Protein AF-B3QSE5-F1 (afdb_monomer)

Organism: Chloroherpeton thalassium (strain ATCC 35110 / GB-78) (NCBI:txid517418)

Foldseek 3Di:
DWEWFWEQQAPFTKIWIDDDPPIQIDTDPDNVCLLVCVVVRSVVSCVVVVHDLLRHQEYEYAQDDGDPVRNVSRLVVRLVSCVVSVHFYHYDHQQNLQQQLCVVVDPFQKEWEWYDDDDQKTWTWIFGQDPDDDDLDRDGPTDIDMDGPVVVLVVVCVVPPPTAYEYEYAPCCVNCVVPDDDSRYHYYHSPVRHRVSCVSVVVVCVVVVVGDDSVPRHGDDPDDDDDDDDPDDPPD

Secondary structure (DSSP, 8-state):
--EEEEE-SSSSPEEEEESSSSPEEEE-S-STTHHHHHHHHHHHHHHHTT--GGG-SEEEEEEESS-HHHHHHHHHHHHHHHHHHT--EEEEEHHHHHHHHHTTT---SEEEEEEEEETTEEEEEEEE-----SSS------EEEEEEHHHHHHHHHHHSTT--EEEEETTTHHHHTT----SSEEEEE-TT-SGGGGHHHHHHHHHTT--B-TTT-----SS----PPPSS-S--

pLDDT: mean 88.22, std 13.04, range [37.16, 98.81]

InterPro domains:
  IPR000905 Gcp-like domain [PF00814] (32-127)
  IPR000905 Gcp-like domain [PTHR11735] (2-123)
  IPR022496 tRNA threonylcarbamoyl adenosine modification protein TsaB [TIGR03725] (3-223)
  IPR043129 ATPase, nucleotide binding domain [SSF53067] (1-102)

Sequence (236 aa):
MKILAIECTAAPLSIAVKNHEPVSLRFSSEWRKTAEQILPLISETLNDAGVLAADLDAVALSAGPGSFTALRIGMSCVKGLCFGLNVPLIMIPTLQAIAEAALSKTQAPIILPVVHSKADEFYSAVAVRTEWETSANSEFSLQNDYGILDELMQSVAQKESSAEIAIVGRNLSRFTENMQPSEQFSFLEADFFNAAALLPIAERLFHAKAFAPINDAVPLYLKEFEAKVSKKTPFV

Structure (mmCIF, N/CA/C/O backbone):
data_AF-B3QSE5-F1
#
_entry.id   AF-B3QSE5-F1
#
loop_
_atom_site.group_PDB
_atom_site.id
_atom_site.type_symbol
_atom_site.label_atom_id
_atom_site.label_alt_id
_atom_site.label_comp_id
_atom_site.label_asym_id
_atom_site.label_entity_id
_atom_site.label_seq_id
_atom_site.pdbx_PDB_ins_code
_atom_site.Cartn_x
_atom_site.Cartn_y
_atom_site.Cartn_z
_atom_site.occupancy
_atom_site.B_iso_or_equiv
_atom_site.auth_seq_id
_atom_site.auth_comp_id
_atom_site.auth_asym_id
_atom_site.auth_atom_id
_atom_site.pdbx_PDB_model_num
ATOM 1 N N . MET A 1 1 ? -2.022 -5.335 -19.202 1.00 92.06 1 MET A N 1
ATOM 2 C CA . MET A 1 1 ? -1.353 -4.199 -18.550 1.00 92.06 1 MET A CA 1
ATOM 3 C C . MET A 1 1 ? -0.413 -4.755 -17.500 1.00 92.06 1 MET A C 1
ATOM 5 O O . MET A 1 1 ? -0.843 -5.614 -16.735 1.00 92.06 1 MET A O 1
ATOM 9 N N . LYS A 1 2 ? 0.844 -4.320 -17.514 1.00 98.06 2 LYS A N 1
ATOM 10 C CA . LYS A 1 2 ? 1.935 -4.789 -16.667 1.00 98.06 2 LYS A CA 1
ATOM 11 C C . LYS A 1 2 ? 2.229 -3.747 -15.585 1.00 98.06 2 LYS A C 1
ATOM 13 O O . LYS A 1 2 ? 2.822 -2.715 -15.883 1.00 98.06 2 LYS A O 1
ATOM 18 N N . ILE A 1 3 ? 1.799 -3.987 -14.346 1.00 98.56 3 ILE A N 1
ATOM 19 C CA . ILE A 1 3 ? 1.996 -3.046 -13.225 1.00 98.56 3 ILE A CA 1
ATOM 20 C C . ILE A 1 3 ? 2.886 -3.686 -12.166 1.00 98.56 3 ILE A C 1
ATOM 22 O O . ILE A 1 3 ? 2.587 -4.779 -11.686 1.00 98.56 3 ILE A O 1
ATOM 26 N N . LEU A 1 4 ? 3.938 -2.970 -11.768 1.00 98.81 4 LEU A N 1
ATOM 27 C CA . LEU A 1 4 ? 4.737 -3.263 -10.579 1.00 98.81 4 LEU A CA 1
ATOM 28 C C . LEU A 1 4 ? 4.168 -2.477 -9.394 1.00 98.81 4 LEU A C 1
ATOM 30 O O . LEU A 1 4 ? 4.129 -1.255 -9.451 1.00 98.81 4 LEU A O 1
ATOM 34 N N . ALA A 1 5 ? 3.767 -3.139 -8.316 1.00 98.75 5 ALA A N 1
ATOM 35 C CA . ALA A 1 5 ? 3.296 -2.508 -7.088 1.00 98.75 5 ALA A CA 1
ATOM 36 C C . ALA A 1 5 ? 4.257 -2.770 -5.923 1.00 98.75 5 ALA A C 1
ATOM 38 O O . ALA A 1 5 ? 4.780 -3.875 -5.770 1.00 98.75 5 ALA A O 1
ATOM 39 N N . ILE A 1 6 ? 4.477 -1.752 -5.090 1.00 98.50 6 ILE A N 1
ATOM 40 C CA . ILE A 1 6 ? 5.402 -1.793 -3.953 1.00 98.50 6 ILE A CA 1
ATOM 41 C C . ILE A 1 6 ? 4.688 -1.320 -2.690 1.00 98.50 6 ILE A C 1
ATOM 43 O O . ILE A 1 6 ? 4.227 -0.181 -2.617 1.00 98.50 6 ILE A O 1
ATOM 47 N N . GLU A 1 7 ? 4.665 -2.172 -1.666 1.00 96.81 7 GLU A N 1
ATOM 48 C CA . GLU A 1 7 ? 4.196 -1.817 -0.328 1.00 96.81 7 GLU A CA 1
ATOM 49 C C . GLU A 1 7 ? 5.381 -1.886 0.646 1.00 96.81 7 GLU A C 1
ATOM 51 O O . GLU A 1 7 ? 5.868 -2.968 0.976 1.00 96.81 7 GLU A O 1
ATOM 56 N N . CYS A 1 8 ? 5.848 -0.723 1.103 1.00 94.12 8 CYS A N 1
ATOM 57 C CA . CYS A 1 8 ? 6.962 -0.575 2.039 1.00 94.12 8 CYS A CA 1
ATOM 58 C C . CYS A 1 8 ? 6.620 0.259 3.290 1.00 94.12 8 CYS A C 1
ATOM 60 O O . CYS A 1 8 ? 7.522 0.704 4.000 1.00 94.12 8 CYS A O 1
ATOM 62 N N . THR A 1 9 ? 5.342 0.534 3.558 1.00 92.19 9 THR A N 1
ATOM 63 C CA . THR A 1 9 ? 4.898 1.385 4.678 1.00 92.19 9 THR A CA 1
ATOM 64 C C . THR A 1 9 ? 5.025 0.698 6.029 1.00 92.19 9 THR A C 1
ATOM 66 O O . THR A 1 9 ? 5.207 1.372 7.040 1.00 92.19 9 THR A O 1
ATOM 69 N N . ALA A 1 10 ? 5.012 -0.629 6.065 1.00 87.56 10 ALA A N 1
ATOM 70 C CA . ALA A 1 10 ? 5.365 -1.409 7.242 1.00 87.56 10 ALA A CA 1
ATOM 71 C C . ALA A 1 10 ? 6.042 -2.722 6.830 1.00 87.56 10 ALA A C 1
ATOM 73 O O . ALA A 1 10 ? 6.114 -3.059 5.652 1.00 87.56 10 ALA A O 1
ATOM 74 N N . ALA A 1 11 ? 6.585 -3.434 7.814 1.00 85.81 11 ALA A N 1
ATOM 75 C CA . ALA A 1 11 ? 7.135 -4.762 7.598 1.00 85.81 11 ALA A CA 1
ATOM 76 C C . ALA A 1 11 ? 6.021 -5.814 7.450 1.00 85.81 11 ALA A C 1
ATOM 78 O O . ALA A 1 11 ? 5.007 -5.693 8.144 1.00 85.81 11 ALA A O 1
ATOM 79 N N . PRO A 1 12 ? 6.252 -6.875 6.657 1.00 91.00 12 PRO A N 1
ATOM 80 C CA . PRO A 1 12 ? 7.358 -7.030 5.700 1.00 91.00 12 PRO A CA 1
ATOM 81 C C . PRO A 1 12 ? 7.192 -6.126 4.462 1.00 91.00 12 PRO A C 1
ATOM 83 O O . PRO A 1 12 ? 6.073 -5.792 4.080 1.00 91.00 12 PRO A O 1
ATOM 86 N N . LEU A 1 13 ? 8.305 -5.765 3.803 1.00 94.38 13 LEU A N 1
ATOM 87 C CA . LEU A 1 13 ? 8.244 -5.172 2.459 1.00 94.38 13 LEU A CA 1
ATOM 88 C C . LEU A 1 13 ? 7.614 -6.207 1.522 1.00 94.38 13 LEU A C 1
ATOM 90 O O . LEU A 1 13 ? 7.964 -7.384 1.590 1.00 94.38 13 LEU A O 1
ATOM 94 N N . SER A 1 14 ? 6.731 -5.780 0.627 1.00 97.25 14 SER A N 1
ATOM 95 C CA . SER A 1 14 ? 6.189 -6.659 -0.410 1.00 97.25 14 SER A CA 1
ATOM 96 C C . SER A 1 14 ? 6.214 -6.006 -1.782 1.00 97.25 14 SER A C 1
ATOM 98 O O . SER A 1 14 ? 6.114 -4.783 -1.902 1.00 97.25 14 SER A O 1
ATOM 100 N N . ILE A 1 15 ? 6.368 -6.844 -2.805 1.00 98.38 15 ILE A N 1
ATOM 101 C CA . ILE A 1 15 ? 6.385 -6.469 -4.217 1.00 98.38 15 ILE A CA 1
ATOM 102 C C . ILE A 1 15 ? 5.402 -7.364 -4.959 1.00 98.38 15 ILE A C 1
ATOM 104 O O . ILE A 1 15 ? 5.443 -8.582 -4.793 1.00 98.38 15 ILE A O 1
ATOM 108 N N . ALA A 1 16 ? 4.546 -6.768 -5.783 1.00 98.56 16 ALA A N 1
ATOM 109 C CA . ALA A 1 16 ? 3.631 -7.493 -6.649 1.00 98.56 16 ALA A CA 1
ATOM 110 C C . ALA A 1 16 ? 3.823 -7.074 -8.105 1.00 98.56 16 ALA A C 1
ATOM 112 O O . ALA A 1 16 ? 4.041 -5.899 -8.388 1.00 98.56 16 ALA A O 1
ATOM 113 N N . VAL A 1 17 ? 3.715 -8.018 -9.035 1.00 98.75 17 VAL A N 1
ATOM 114 C CA . VAL A 1 17 ? 3.699 -7.741 -10.473 1.00 98.75 17 VAL A CA 1
ATOM 115 C C . VAL A 1 17 ? 2.441 -8.352 -11.067 1.00 98.75 17 VAL A C 1
ATOM 117 O O . VAL A 1 17 ? 2.249 -9.568 -11.032 1.00 98.75 17 VAL A O 1
ATOM 120 N N . LYS A 1 18 ? 1.586 -7.501 -11.637 1.00 97.75 18 LYS A N 1
ATOM 121 C CA . LYS A 1 18 ? 0.468 -7.936 -12.473 1.00 97.75 18 LYS A CA 1
ATOM 122 C C . LYS A 1 18 ? 0.922 -7.986 -13.920 1.00 97.75 18 LYS A C 1
ATOM 124 O O . LYS A 1 18 ? 1.454 -7.004 -14.419 1.00 97.75 18 LYS A O 1
ATOM 129 N N . ASN A 1 19 ? 0.657 -9.094 -14.597 1.00 94.06 19 ASN A N 1
ATOM 130 C CA . ASN A 1 19 ? 0.814 -9.255 -16.046 1.00 94.06 19 ASN A CA 1
ATOM 131 C C . ASN A 1 19 ? -0.388 -10.039 -16.589 1.00 94.06 19 ASN A C 1
ATOM 133 O O . ASN A 1 19 ? -1.115 -9.578 -17.467 1.00 94.06 19 ASN A O 1
ATOM 137 N N . HIS A 1 20 ? -0.625 -11.187 -15.959 1.00 87.25 20 HIS A N 1
ATOM 138 C CA . HIS A 1 20 ? -1.780 -12.068 -16.068 1.00 87.25 20 HIS A CA 1
ATOM 139 C C . HIS A 1 20 ? -2.157 -12.541 -14.654 1.00 87.25 20 HIS A C 1
ATOM 141 O O . HIS A 1 20 ? -1.419 -12.278 -13.705 1.00 87.25 20 HIS A O 1
ATOM 147 N N . GLU A 1 21 ? -3.299 -13.208 -14.510 1.00 88.19 21 GLU A N 1
ATOM 148 C CA . GLU A 1 21 ? -3.601 -13.942 -13.280 1.00 88.19 21 GLU A CA 1
ATOM 149 C C . GLU A 1 21 ? -2.902 -15.313 -13.311 1.00 88.19 21 GLU A C 1
ATOM 151 O O . GLU A 1 21 ? -2.907 -15.959 -14.365 1.00 88.19 21 GLU A O 1
ATOM 156 N N . PRO A 1 22 ? -2.335 -15.792 -12.190 1.00 92.38 22 PRO A N 1
ATOM 157 C CA . PRO A 1 22 ? -2.263 -15.124 -10.888 1.00 92.38 22 PRO A CA 1
ATOM 158 C C . PRO A 1 22 ? -1.170 -14.042 -10.824 1.00 92.38 22 PRO A C 1
ATOM 160 O O . PRO A 1 22 ? -0.137 -14.141 -11.482 1.00 92.38 22 PRO A O 1
ATOM 163 N N . VAL A 1 23 ? -1.371 -13.038 -9.967 1.00 97.12 23 VAL A N 1
ATOM 164 C CA . VAL A 1 23 ? -0.350 -12.030 -9.624 1.00 97.12 23 VAL A CA 1
ATOM 165 C C . VAL A 1 23 ? 0.878 -12.679 -8.970 1.00 97.12 23 VAL A C 1
ATOM 167 O O . VAL A 1 23 ? 0.750 -13.438 -8.007 1.00 97.12 23 VAL A O 1
ATOM 170 N N . SER A 1 24 ? 2.081 -12.316 -9.425 1.00 98.19 24 SER A N 1
ATOM 171 C CA . SER A 1 24 ? 3.333 -12.671 -8.744 1.00 98.19 24 SER A CA 1
ATOM 172 C C . SER A 1 24 ? 3.541 -11.752 -7.544 1.00 98.19 24 SER A C 1
ATOM 174 O O . SER A 1 24 ? 3.550 -10.534 -7.702 1.00 98.19 24 SER A O 1
ATOM 176 N N . LEU A 1 25 ? 3.715 -12.318 -6.349 1.00 98.12 25 LEU A N 1
ATOM 177 C CA . LEU A 1 25 ? 3.848 -11.582 -5.090 1.00 98.12 25 LEU A CA 1
ATOM 178 C C . LEU A 1 25 ? 5.019 -12.143 -4.281 1.00 98.12 25 LEU A C 1
ATOM 180 O O . LEU A 1 25 ? 5.081 -13.346 -4.030 1.00 98.12 25 LEU A O 1
ATOM 184 N N . ARG A 1 26 ? 5.916 -11.266 -3.825 1.00 97.25 26 ARG A N 1
ATOM 185 C CA . ARG A 1 26 ? 7.011 -11.614 -2.912 1.00 97.25 26 ARG A CA 1
ATOM 186 C C . ARG A 1 26 ? 7.025 -10.722 -1.685 1.00 97.25 26 ARG A C 1
ATOM 188 O O . ARG A 1 26 ? 6.628 -9.558 -1.731 1.00 97.25 26 ARG A O 1
ATOM 195 N N . PHE A 1 27 ? 7.545 -11.285 -0.601 1.00 96.06 27 PHE A N 1
ATOM 196 C CA . PHE A 1 27 ? 7.751 -10.613 0.675 1.00 96.06 27 PHE A CA 1
ATOM 197 C C . PHE A 1 27 ? 9.226 -10.624 1.040 1.00 96.06 27 PHE A C 1
ATOM 199 O O . PHE A 1 27 ? 9.961 -11.554 0.705 1.00 96.06 27 PHE A O 1
ATOM 206 N N . SER A 1 28 ? 9.658 -9.591 1.749 1.00 92.44 28 SER A N 1
ATOM 207 C CA . SER A 1 28 ? 11.014 -9.517 2.259 1.00 92.44 28 SER A CA 1
ATOM 208 C C . SER A 1 28 ? 11.170 -10.445 3.456 1.00 92.44 28 SER A C 1
ATOM 210 O O . SER A 1 28 ? 10.274 -10.571 4.291 1.00 92.44 28 SER A O 1
ATOM 212 N N . SER A 1 29 ? 12.324 -11.101 3.547 1.00 79.38 29 SER A N 1
ATOM 213 C CA . SER A 1 29 ? 12.648 -11.969 4.681 1.00 79.38 29 SER A CA 1
ATOM 214 C C . SER A 1 29 ? 13.004 -11.177 5.941 1.00 79.38 29 SER A C 1
ATOM 216 O O . SER A 1 29 ? 12.891 -11.700 7.047 1.00 79.38 29 SER A O 1
ATOM 218 N N . GLU A 1 30 ? 13.430 -9.916 5.797 1.00 74.88 30 GLU A N 1
ATOM 219 C CA . GLU A 1 30 ? 13.892 -9.086 6.906 1.00 74.88 30 GLU A CA 1
ATOM 220 C C . GLU A 1 30 ? 13.361 -7.649 6.816 1.00 74.88 30 GLU A C 1
ATOM 222 O O . GLU A 1 30 ? 13.369 -7.003 5.771 1.00 74.88 30 GLU A O 1
ATOM 227 N N . TRP A 1 31 ? 12.945 -7.100 7.956 1.00 65.81 31 TRP A N 1
ATOM 228 C CA . TRP A 1 31 ? 12.467 -5.716 8.060 1.00 65.81 31 TRP A CA 1
ATOM 229 C C . TRP A 1 31 ? 13.599 -4.680 7.971 1.00 65.81 31 TRP A C 1
ATOM 231 O O . TRP A 1 31 ? 13.442 -3.636 7.345 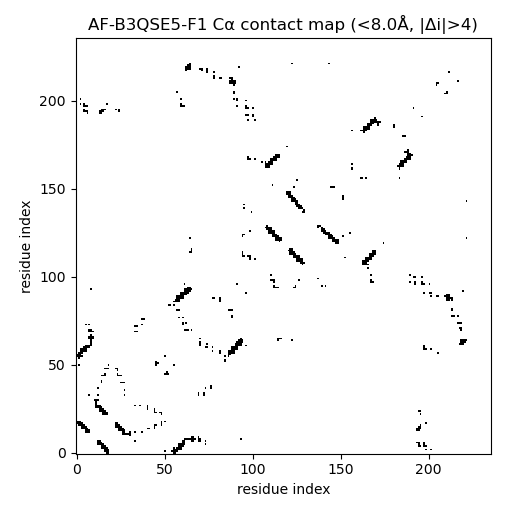1.00 65.81 31 TRP A O 1
ATOM 241 N N . ARG A 1 32 ? 14.758 -4.952 8.593 1.00 67.62 32 ARG A N 1
ATOM 242 C CA . ARG A 1 32 ? 15.841 -3.958 8.770 1.00 67.62 32 ARG A CA 1
ATOM 243 C C . ARG A 1 32 ? 16.647 -3.676 7.500 1.00 67.62 32 ARG A C 1
ATOM 245 O O . ARG A 1 32 ? 17.516 -2.812 7.524 1.00 67.62 32 ARG A O 1
ATOM 252 N N . LYS A 1 33 ? 16.358 -4.386 6.410 1.00 80.38 33 LYS A N 1
ATOM 253 C CA . LYS A 1 33 ? 17.144 -4.380 5.174 1.00 80.38 33 LYS A CA 1
ATOM 254 C C . LYS A 1 33 ? 16.345 -3.915 3.959 1.00 80.38 33 LYS A C 1
ATOM 256 O O . LYS A 1 33 ? 16.696 -4.260 2.840 1.00 80.38 33 LYS A O 1
ATOM 261 N N . THR A 1 34 ? 15.295 -3.103 4.137 1.00 82.56 34 THR A N 1
ATOM 262 C CA . THR A 1 34 ? 14.472 -2.600 3.015 1.00 82.56 34 THR A CA 1
ATOM 263 C C . THR A 1 34 ? 15.320 -2.023 1.874 1.00 82.56 34 THR A C 1
ATOM 265 O O . THR A 1 34 ? 15.066 -2.345 0.719 1.00 82.56 34 THR A O 1
ATOM 268 N N . ALA A 1 35 ? 16.349 -1.223 2.181 1.00 88.44 35 ALA A N 1
ATOM 269 C CA . ALA A 1 35 ? 17.249 -0.649 1.173 1.00 88.44 35 ALA A CA 1
ATOM 270 C C . ALA A 1 35 ? 18.036 -1.709 0.386 1.00 88.44 35 ALA A C 1
ATOM 272 O O . ALA A 1 35 ? 18.199 -1.574 -0.822 1.00 88.44 35 ALA A O 1
ATOM 273 N N . GLU A 1 36 ? 18.496 -2.762 1.058 1.00 89.88 36 GLU A N 1
ATOM 274 C CA . GLU A 1 36 ? 19.264 -3.850 0.442 1.00 89.88 36 GLU A CA 1
ATOM 275 C C . GLU A 1 36 ? 18.358 -4.813 -0.336 1.00 89.88 36 GLU A C 1
ATOM 277 O O . GLU A 1 36 ? 18.784 -5.397 -1.325 1.00 89.88 36 GLU A O 1
ATOM 282 N N . GLN A 1 37 ? 17.106 -4.979 0.102 1.00 92.00 37 GLN A N 1
ATOM 283 C CA . GLN A 1 37 ? 16.195 -6.005 -0.406 1.00 92.00 37 GLN A CA 1
ATOM 284 C C . GLN A 1 37 ? 15.245 -5.515 -1.500 1.00 92.00 37 GLN A C 1
ATOM 286 O O . GLN A 1 37 ? 14.802 -6.332 -2.300 1.00 92.00 37 GLN A O 1
ATOM 291 N N . ILE A 1 38 ? 14.934 -4.216 -1.581 1.00 95.25 38 ILE A N 1
ATOM 292 C CA . ILE A 1 38 ? 13.905 -3.721 -2.508 1.00 95.25 38 ILE A CA 1
ATOM 293 C C . ILE A 1 38 ? 14.214 -4.025 -3.978 1.00 95.25 38 ILE A C 1
ATOM 295 O O . ILE A 1 38 ? 13.355 -4.555 -4.674 1.00 95.25 38 ILE A O 1
ATOM 299 N N . LEU A 1 39 ? 15.434 -3.753 -4.448 1.00 96.06 39 LEU A N 1
ATOM 300 C CA . LEU A 1 39 ? 15.813 -4.016 -5.840 1.00 96.06 39 LEU A CA 1
ATOM 301 C C . LEU A 1 39 ? 15.902 -5.522 -6.153 1.00 96.06 39 LEU A C 1
ATOM 303 O O . LEU A 1 39 ? 15.317 -5.929 -7.160 1.00 96.06 39 LEU A O 1
ATOM 307 N N . PRO A 1 40 ? 16.547 -6.367 -5.317 1.00 95.56 40 PRO A N 1
ATOM 308 C CA . PRO A 1 40 ? 16.501 -7.818 -5.495 1.00 95.56 40 PRO A CA 1
ATOM 309 C C . PRO A 1 40 ? 15.078 -8.376 -5.565 1.00 95.56 40 PRO A C 1
ATOM 311 O O . PRO A 1 40 ? 14.760 -9.096 -6.507 1.00 95.56 40 PRO A O 1
ATOM 314 N N . LEU A 1 41 ? 14.191 -7.982 -4.644 1.00 96.81 41 LEU A N 1
ATOM 315 C CA . LEU A 1 41 ? 12.805 -8.456 -4.646 1.00 96.81 41 LEU A CA 1
ATOM 316 C C . LEU A 1 41 ? 12.045 -8.032 -5.902 1.00 96.81 41 LEU A C 1
ATOM 318 O O . LEU A 1 41 ? 11.270 -8.825 -6.430 1.00 96.81 41 LEU A O 1
ATOM 322 N N . ILE A 1 42 ? 12.256 -6.809 -6.397 1.00 98.25 42 ILE A N 1
ATOM 323 C CA . ILE A 1 42 ? 11.662 -6.364 -7.665 1.00 98.25 42 ILE A CA 1
ATOM 324 C C . ILE A 1 42 ? 12.142 -7.250 -8.812 1.00 98.25 42 ILE A C 1
ATOM 326 O O . ILE A 1 42 ? 11.319 -7.755 -9.572 1.00 98.25 42 ILE A O 1
ATOM 330 N N . SER A 1 43 ? 13.453 -7.475 -8.910 1.00 97.94 43 SER A N 1
ATOM 331 C CA . SER A 1 43 ? 14.052 -8.317 -9.948 1.00 97.94 43 SER A CA 1
ATOM 332 C C . SER A 1 43 ? 13.496 -9.744 -9.918 1.00 97.94 43 SER A C 1
ATOM 334 O O . SER A 1 43 ? 13.097 -10.276 -10.950 1.00 97.94 43 SER A O 1
ATOM 336 N N . GLU A 1 44 ? 13.427 -10.356 -8.736 1.00 98.12 44 GLU A N 1
ATOM 337 C CA . GLU A 1 44 ? 12.870 -11.698 -8.554 1.00 98.12 44 GLU A CA 1
ATOM 338 C C . GLU A 1 44 ? 11.378 -11.760 -8.905 1.00 98.12 44 GLU A C 1
ATOM 340 O O . GLU A 1 44 ? 10.950 -12.677 -9.598 1.00 98.12 44 GLU A O 1
ATOM 345 N N . THR A 1 45 ? 10.587 -10.771 -8.477 1.00 98.38 45 THR A N 1
ATOM 346 C CA . THR A 1 45 ? 9.135 -10.753 -8.734 1.00 98.38 45 THR A CA 1
ATOM 347 C C . THR A 1 45 ? 8.828 -10.533 -10.217 1.00 98.38 45 THR A C 1
ATOM 349 O O . THR A 1 45 ? 7.907 -11.144 -10.752 1.00 98.38 45 THR A O 1
ATOM 352 N N . LEU A 1 46 ? 9.613 -9.698 -10.908 1.00 98.44 46 LEU A N 1
ATOM 353 C CA . LEU A 1 46 ? 9.525 -9.524 -12.363 1.00 98.44 46 LEU A CA 1
ATOM 354 C C . LEU A 1 46 ? 9.862 -10.820 -13.108 1.00 98.44 46 LEU A C 1
ATOM 356 O O . LEU A 1 46 ? 9.154 -11.190 -14.045 1.00 98.44 46 LEU A O 1
ATOM 360 N N . ASN A 1 47 ? 10.908 -11.524 -12.666 1.00 98.00 47 ASN A N 1
ATOM 361 C CA . ASN A 1 47 ? 11.297 -12.808 -13.238 1.00 98.00 47 ASN A CA 1
ATOM 362 C C . ASN A 1 47 ? 10.204 -13.872 -13.051 1.00 98.00 47 ASN A C 1
ATOM 364 O O . ASN A 1 47 ? 9.851 -14.549 -14.013 1.00 98.00 47 ASN A O 1
ATOM 368 N N . ASP A 1 48 ? 9.617 -13.969 -11.855 1.00 97.56 48 ASP A N 1
ATOM 369 C CA . ASP A 1 48 ? 8.488 -14.871 -11.591 1.00 97.56 48 ASP A CA 1
ATOM 370 C C . ASP A 1 48 ? 7.270 -14.556 -12.472 1.00 97.56 48 ASP A C 1
ATOM 372 O O . ASP A 1 48 ? 6.565 -15.466 -12.901 1.00 97.56 48 ASP A O 1
ATOM 376 N N . ALA A 1 49 ? 7.033 -13.274 -12.764 1.00 97.62 49 ALA A N 1
ATOM 377 C CA . ALA A 1 49 ? 5.940 -12.827 -13.626 1.00 97.62 49 ALA A CA 1
ATOM 378 C C . ALA A 1 49 ? 6.224 -13.003 -15.130 1.00 97.62 49 ALA A C 1
ATOM 380 O O . ALA A 1 49 ? 5.343 -12.738 -15.962 1.00 97.62 49 ALA A O 1
ATOM 381 N N . GLY A 1 50 ? 7.454 -13.384 -15.499 1.00 97.06 50 GLY A N 1
ATOM 382 C CA . GLY A 1 50 ? 7.917 -13.414 -16.887 1.00 97.06 50 GLY A CA 1
ATOM 383 C C . GLY A 1 50 ? 7.873 -12.036 -17.557 1.00 97.06 50 GLY A C 1
ATOM 384 O O . GLY A 1 50 ? 7.580 -11.939 -18.748 1.00 97.06 50 GLY A O 1
ATOM 385 N N . VAL A 1 51 ? 8.096 -10.962 -16.792 1.00 97.94 51 VAL A N 1
ATOM 386 C CA . VAL A 1 51 ? 8.031 -9.573 -17.265 1.00 97.94 51 VAL A CA 1
ATOM 387 C C . VAL A 1 51 ? 9.429 -8.974 -17.287 1.00 97.94 51 VAL A C 1
ATOM 389 O O . VAL A 1 51 ? 10.121 -8.934 -16.273 1.00 97.94 51 VAL A O 1
ATOM 392 N N . LEU A 1 52 ? 9.835 -8.443 -18.438 1.00 97.81 52 LEU A N 1
ATOM 393 C CA . LEU A 1 52 ? 11.014 -7.586 -18.509 1.00 97.81 52 LEU A CA 1
ATOM 394 C C . LEU A 1 52 ? 10.681 -6.220 -17.905 1.00 97.81 52 LEU A C 1
ATOM 396 O O . LEU A 1 52 ? 9.604 -5.686 -18.146 1.00 97.81 52 LEU A O 1
ATOM 400 N N . ALA A 1 53 ? 11.617 -5.610 -17.175 1.00 97.44 53 ALA A N 1
ATOM 401 C CA . ALA A 1 53 ? 11.401 -4.279 -16.597 1.00 97.44 53 ALA A CA 1
ATOM 402 C C . ALA A 1 53 ? 10.999 -3.231 -17.658 1.00 97.44 53 ALA A C 1
ATOM 404 O O . ALA A 1 53 ? 10.146 -2.391 -17.398 1.00 97.44 53 ALA A O 1
ATOM 405 N N . ALA A 1 54 ? 11.564 -3.327 -18.867 1.00 97.19 54 ALA A N 1
ATOM 406 C CA . ALA A 1 54 ? 11.248 -2.457 -20.003 1.00 97.19 54 ALA A CA 1
ATOM 407 C C . ALA A 1 54 ? 9.819 -2.621 -20.552 1.00 97.19 54 ALA A C 1
ATOM 409 O O . ALA A 1 54 ? 9.359 -1.763 -21.296 1.00 97.19 54 ALA A O 1
ATOM 410 N N . ASP A 1 55 ? 9.124 -3.698 -20.184 1.00 97.75 55 ASP A N 1
ATOM 411 C CA . ASP A 1 55 ? 7.744 -3.946 -20.593 1.00 97.75 55 ASP A CA 1
ATOM 412 C C . ASP A 1 55 ? 6.715 -3.425 -19.578 1.00 97.75 55 ASP A C 1
ATOM 414 O O . ASP A 1 55 ? 5.516 -3.630 -19.770 1.00 97.75 55 ASP A O 1
ATOM 418 N N . LEU A 1 56 ? 7.147 -2.847 -18.453 1.00 98.56 56 LEU A N 1
ATOM 419 C CA . LEU A 1 56 ? 6.214 -2.304 -17.471 1.00 98.56 56 LEU A CA 1
ATOM 420 C C . LEU A 1 56 ? 5.413 -1.152 -18.083 1.00 98.56 56 LEU A C 1
ATOM 422 O O . LEU A 1 56 ? 5.964 -0.281 -18.745 1.00 98.56 56 LEU A O 1
ATOM 426 N N . ASP A 1 57 ? 4.113 -1.126 -17.806 1.00 98.62 57 ASP A N 1
ATOM 427 C CA . ASP A 1 57 ? 3.237 -0.019 -18.187 1.00 98.62 57 ASP A CA 1
ATOM 428 C C . ASP A 1 57 ? 3.215 1.063 -17.097 1.00 98.62 57 ASP A C 1
ATOM 430 O O . ASP A 1 57 ? 3.024 2.236 -17.404 1.00 98.62 57 ASP A O 1
ATOM 434 N N . ALA A 1 58 ? 3.390 0.690 -15.821 1.00 98.62 58 ALA A N 1
ATOM 435 C CA . ALA A 1 58 ? 3.411 1.613 -14.683 1.00 98.62 58 ALA A CA 1
ATOM 436 C C . ALA A 1 58 ? 4.069 1.008 -13.435 1.00 98.62 58 ALA A C 1
ATOM 438 O O . ALA A 1 58 ? 4.168 -0.216 -13.285 1.00 98.62 58 ALA A O 1
ATOM 439 N N . VAL A 1 59 ? 4.436 1.882 -12.493 1.00 98.81 59 VAL A N 1
ATOM 440 C CA . VAL A 1 59 ? 4.852 1.501 -11.136 1.00 98.81 59 VAL A CA 1
ATOM 441 C C . VAL A 1 59 ? 3.932 2.161 -10.110 1.00 98.81 59 VAL A C 1
ATOM 443 O O . VAL A 1 59 ? 3.714 3.369 -10.154 1.00 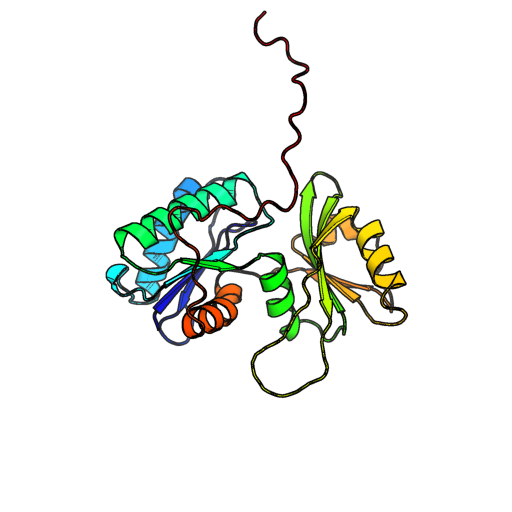98.81 59 VAL A O 1
ATOM 446 N N . ALA A 1 60 ? 3.415 1.379 -9.168 1.00 98.69 60 ALA A N 1
ATOM 447 C CA . ALA A 1 60 ? 2.580 1.819 -8.061 1.00 98.69 60 ALA A CA 1
ATOM 448 C C . ALA A 1 60 ? 3.317 1.694 -6.719 1.00 98.69 60 ALA A C 1
ATOM 450 O O . ALA A 1 60 ? 4.038 0.725 -6.477 1.00 98.69 60 ALA A O 1
ATOM 451 N N . LEU A 1 61 ? 3.116 2.662 -5.826 1.00 98.50 61 LEU A N 1
ATOM 452 C CA . LEU A 1 61 ? 3.735 2.696 -4.500 1.00 98.50 61 LEU A CA 1
ATOM 453 C C . LEU A 1 61 ? 2.711 3.106 -3.436 1.00 98.50 61 LEU A C 1
ATOM 455 O O . LEU A 1 61 ? 1.982 4.084 -3.630 1.00 98.50 61 LEU A O 1
ATOM 459 N N . SER A 1 62 ? 2.727 2.437 -2.279 1.00 97.19 62 SER A N 1
ATOM 460 C CA . SER A 1 62 ? 2.085 2.973 -1.072 1.00 97.19 62 SER A CA 1
ATOM 461 C C . SER A 1 62 ? 2.752 4.287 -0.654 1.00 97.19 62 SER A C 1
ATOM 463 O O . SER A 1 62 ? 3.902 4.314 -0.214 1.00 97.19 62 SER A O 1
ATOM 465 N N . ALA A 1 63 ? 2.030 5.394 -0.780 1.00 95.81 63 ALA A N 1
ATOM 466 C CA . ALA A 1 63 ? 2.556 6.744 -0.626 1.00 95.81 63 ALA A CA 1
ATOM 467 C C . ALA A 1 63 ? 2.804 7.157 0.831 1.00 95.81 63 ALA A C 1
ATOM 469 O O . ALA A 1 63 ? 3.528 8.122 1.069 1.00 95.81 63 ALA A O 1
ATOM 470 N N . GLY A 1 64 ? 2.220 6.457 1.802 1.00 94.25 64 GLY A N 1
ATOM 471 C CA . GLY A 1 64 ? 2.178 6.879 3.198 1.00 94.25 64 GLY A CA 1
ATOM 472 C C . GLY A 1 64 ? 0.743 7.145 3.670 1.00 94.25 64 GLY A C 1
ATOM 473 O O . GLY A 1 64 ? -0.170 7.236 2.842 1.00 94.25 64 GLY A O 1
ATOM 474 N N . PRO A 1 65 ? 0.518 7.242 4.991 1.00 94.12 65 PRO A N 1
ATOM 475 C CA . PRO A 1 65 ? 1.508 7.208 6.078 1.00 94.12 65 PRO A CA 1
ATOM 476 C C . PRO A 1 65 ? 2.145 5.820 6.300 1.00 94.12 65 PRO A C 1
ATOM 478 O O . PRO A 1 65 ? 1.696 4.818 5.743 1.00 94.12 65 PRO A O 1
ATOM 481 N N . GLY A 1 66 ? 3.231 5.771 7.082 1.00 91.69 66 GLY A N 1
ATOM 482 C CA . GLY A 1 66 ? 3.995 4.553 7.380 1.00 91.69 66 GLY A CA 1
ATOM 483 C C . GLY A 1 66 ? 5.425 4.830 7.858 1.00 91.69 66 GLY A C 1
ATOM 484 O O . GLY A 1 66 ? 5.767 5.949 8.240 1.00 91.69 66 GLY A O 1
ATOM 485 N N . SER A 1 67 ? 6.284 3.810 7.801 1.00 90.56 67 SER A N 1
ATOM 486 C CA . SER A 1 67 ? 7.705 3.877 8.156 1.00 90.56 67 SER A CA 1
ATOM 487 C C . SER A 1 67 ? 8.430 4.970 7.368 1.00 90.56 67 SER A C 1
ATOM 489 O O . SER A 1 67 ? 8.663 4.859 6.165 1.00 90.56 67 SER A O 1
ATOM 491 N N . PHE A 1 68 ? 8.838 6.020 8.079 1.00 88.94 68 PHE A N 1
ATOM 492 C CA . PHE A 1 68 ? 9.501 7.209 7.534 1.00 88.94 68 PHE A CA 1
ATOM 493 C C . PHE A 1 68 ? 10.747 6.889 6.693 1.00 88.94 68 PHE A C 1
ATOM 495 O O . PHE A 1 68 ? 10.989 7.512 5.655 1.00 88.94 68 PHE A O 1
ATOM 502 N N . THR A 1 69 ? 11.543 5.920 7.146 1.00 90.44 69 THR A N 1
ATOM 503 C CA . THR A 1 69 ? 12.757 5.480 6.450 1.00 90.44 69 THR A CA 1
ATOM 504 C C . THR A 1 69 ? 12.407 4.642 5.224 1.00 90.44 69 THR A C 1
ATOM 506 O O . THR A 1 69 ? 12.907 4.916 4.134 1.00 90.44 69 THR A O 1
ATOM 509 N N . ALA A 1 70 ? 11.514 3.658 5.373 1.00 91.75 70 ALA A N 1
ATOM 510 C CA . ALA A 1 70 ? 11.155 2.755 4.283 1.00 91.75 70 ALA A CA 1
ATOM 511 C C . ALA A 1 70 ? 10.404 3.477 3.154 1.00 91.75 70 ALA A C 1
ATOM 513 O O . ALA A 1 70 ? 10.698 3.232 1.990 1.00 91.75 70 ALA A O 1
ATOM 514 N N . LEU A 1 71 ? 9.532 4.439 3.477 1.00 93.19 71 LEU A N 1
ATOM 515 C CA . LEU A 1 71 ? 8.845 5.278 2.491 1.00 93.19 71 LEU A CA 1
ATOM 516 C C . LEU A 1 71 ? 9.815 6.073 1.613 1.00 93.19 71 LEU A C 1
ATOM 518 O O . LEU A 1 71 ? 9.618 6.158 0.405 1.00 93.19 71 LEU A O 1
ATOM 522 N N . ARG A 1 72 ? 10.886 6.636 2.186 1.00 93.75 72 ARG A N 1
ATOM 523 C CA . ARG A 1 72 ? 11.904 7.348 1.393 1.00 93.75 72 ARG A CA 1
ATOM 524 C C . ARG A 1 72 ? 12.733 6.419 0.525 1.00 93.75 72 ARG A C 1
ATOM 526 O O . ARG A 1 72 ? 13.045 6.784 -0.607 1.00 93.75 72 ARG A O 1
ATOM 533 N N . ILE A 1 73 ? 13.084 5.243 1.042 1.00 94.62 73 ILE A N 1
ATOM 534 C CA . ILE A 1 73 ? 13.759 4.198 0.264 1.00 94.62 73 ILE A CA 1
ATOM 535 C C . ILE A 1 73 ? 12.876 3.788 -0.922 1.00 94.62 73 ILE A C 1
ATOM 537 O O . ILE A 1 73 ? 13.330 3.846 -2.063 1.00 94.62 73 ILE A O 1
ATOM 541 N N . GLY A 1 74 ? 11.608 3.452 -0.663 1.00 95.50 74 GLY A N 1
ATOM 542 C CA . GLY A 1 74 ? 10.626 3.083 -1.682 1.00 95.50 74 GLY A CA 1
ATOM 543 C C . GLY A 1 74 ? 10.433 4.183 -2.720 1.00 95.50 74 GLY A C 1
ATOM 544 O O . GLY A 1 74 ? 10.588 3.924 -3.909 1.00 95.50 74 GLY A O 1
ATOM 545 N N . MET A 1 75 ? 10.205 5.425 -2.280 1.00 96.69 75 MET A N 1
ATOM 546 C CA . MET A 1 75 ? 10.042 6.580 -3.169 1.00 96.69 75 MET A CA 1
ATOM 547 C C . MET A 1 75 ? 11.268 6.806 -4.061 1.00 96.69 75 MET A C 1
ATOM 549 O O . MET A 1 75 ? 11.135 7.019 -5.263 1.00 96.69 75 MET A O 1
ATOM 553 N N . SER A 1 76 ? 12.472 6.733 -3.491 1.00 96.56 76 SER A N 1
ATOM 554 C CA . SER A 1 76 ? 13.710 6.926 -4.257 1.00 96.56 76 SER A CA 1
ATOM 555 C C . SER A 1 76 ? 13.893 5.823 -5.304 1.00 96.56 76 SER A C 1
ATOM 557 O O . SER A 1 76 ? 14.254 6.111 -6.444 1.00 96.56 76 SER A O 1
ATOM 559 N N . CYS A 1 77 ? 13.584 4.574 -4.935 1.00 96.94 77 CYS A N 1
ATOM 560 C CA . CYS A 1 77 ? 13.612 3.421 -5.831 1.00 96.94 77 CYS A CA 1
ATOM 561 C C . CYS A 1 77 ? 12.628 3.586 -7.000 1.00 96.94 77 CYS A C 1
ATOM 563 O O . CYS A 1 77 ? 13.039 3.528 -8.159 1.00 96.94 77 CYS A O 1
ATOM 565 N N . VAL A 1 78 ? 11.346 3.862 -6.723 1.00 97.56 78 VAL A N 1
ATOM 566 C CA . VAL A 1 78 ? 10.332 3.971 -7.787 1.00 97.56 78 VAL A CA 1
ATOM 567 C C . VAL A 1 78 ? 10.550 5.180 -8.681 1.00 97.56 78 VAL A C 1
ATOM 569 O O . VAL A 1 78 ? 10.327 5.065 -9.880 1.00 97.56 78 VAL A O 1
ATOM 572 N N . LYS A 1 79 ? 11.039 6.313 -8.154 1.00 97.75 79 LYS A N 1
ATOM 573 C CA . LYS A 1 79 ? 11.403 7.470 -8.987 1.00 97.75 79 LYS A CA 1
ATOM 574 C C . LYS A 1 79 ? 12.514 7.107 -9.966 1.00 97.75 79 LYS A C 1
ATOM 576 O O . LYS A 1 79 ? 12.395 7.421 -11.145 1.00 97.75 79 LYS A O 1
ATOM 581 N N . GLY A 1 80 ? 13.549 6.407 -9.495 1.00 97.44 80 GLY A N 1
ATOM 582 C CA . GLY A 1 80 ? 14.629 5.910 -10.349 1.00 97.44 80 GLY A CA 1
ATOM 583 C C . GLY A 1 80 ? 14.130 4.952 -11.433 1.00 97.44 80 GLY A C 1
ATOM 584 O O . GLY A 1 80 ? 14.475 5.124 -12.600 1.00 97.44 80 GLY A O 1
ATOM 585 N N . LEU A 1 81 ? 13.270 3.994 -11.068 1.00 97.56 81 LEU A N 1
ATOM 586 C CA . LEU A 1 81 ? 12.666 3.048 -12.012 1.00 97.56 81 LEU A CA 1
ATOM 587 C C . LEU A 1 81 ? 11.786 3.752 -13.049 1.00 97.56 81 LEU A C 1
ATOM 589 O O . LEU A 1 81 ? 11.981 3.552 -14.242 1.00 97.56 81 LEU A O 1
ATOM 593 N N . CYS A 1 82 ? 10.856 4.602 -12.611 1.00 98.31 82 CYS A N 1
ATOM 594 C CA . CYS A 1 82 ? 9.940 5.316 -13.500 1.00 98.31 82 C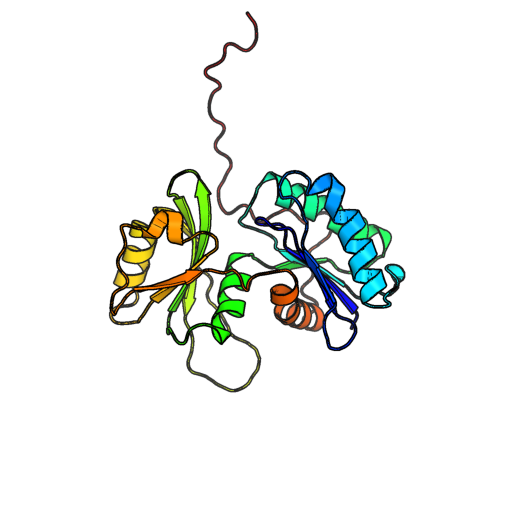YS A CA 1
ATOM 595 C C . CYS A 1 82 ? 10.694 6.225 -14.471 1.00 98.31 82 CYS A C 1
ATOM 597 O O . CYS A 1 82 ? 10.395 6.237 -15.661 1.00 98.31 82 CYS A O 1
ATOM 599 N N . PHE A 1 83 ? 11.706 6.943 -13.975 1.00 97.69 83 PHE A N 1
ATOM 600 C CA . PHE A 1 83 ? 12.553 7.792 -14.805 1.00 97.69 83 PHE A CA 1
ATOM 601 C C . PHE A 1 83 ? 13.357 6.974 -15.824 1.00 97.69 83 PHE A C 1
ATOM 603 O O . PHE A 1 83 ? 13.364 7.306 -17.005 1.00 97.69 83 PHE A O 1
ATOM 610 N N . GLY A 1 84 ? 14.009 5.891 -15.387 1.00 97.44 84 GLY A N 1
ATOM 611 C CA . GLY A 1 84 ? 14.852 5.064 -16.253 1.00 97.44 84 GLY A CA 1
ATOM 612 C C . GLY A 1 84 ? 14.076 4.261 -17.300 1.00 97.44 84 GLY A C 1
ATOM 613 O O . GLY A 1 84 ? 14.585 4.041 -18.395 1.00 97.44 84 GLY A O 1
ATOM 614 N N . LEU A 1 85 ? 12.852 3.838 -16.977 1.00 97.44 85 LEU A N 1
ATOM 615 C CA . LEU A 1 85 ? 11.984 3.057 -17.866 1.00 97.44 85 LEU A CA 1
ATOM 616 C C . LEU A 1 85 ? 11.006 3.929 -18.667 1.00 97.44 85 LEU A C 1
ATOM 618 O O . LEU A 1 85 ? 10.342 3.421 -19.564 1.00 97.44 85 LEU A O 1
ATOM 622 N N . ASN A 1 86 ? 10.922 5.228 -18.363 1.00 97.56 86 ASN A N 1
ATOM 623 C CA . ASN A 1 86 ? 9.948 6.159 -18.934 1.00 97.56 86 ASN A CA 1
ATOM 624 C C . ASN A 1 86 ? 8.489 5.683 -18.768 1.00 97.56 86 ASN A C 1
ATOM 626 O O . ASN A 1 86 ? 7.695 5.709 -19.709 1.00 97.56 86 ASN A O 1
ATOM 630 N N . VAL A 1 87 ? 8.143 5.250 -17.553 1.00 98.31 87 VAL A N 1
ATOM 631 C CA . VAL A 1 87 ? 6.797 4.772 -17.189 1.00 98.31 87 VAL A CA 1
ATOM 632 C C . VAL A 1 87 ? 6.181 5.661 -16.104 1.00 98.31 87 VAL A C 1
ATOM 634 O O . VAL A 1 87 ? 6.913 6.220 -15.282 1.00 98.31 87 VAL A O 1
ATOM 637 N N . PRO A 1 88 ? 4.848 5.827 -16.071 1.00 98.44 88 PRO A N 1
ATOM 638 C CA . PRO A 1 88 ? 4.175 6.620 -15.052 1.00 98.44 88 PRO A CA 1
ATOM 639 C C . PRO A 1 88 ? 4.312 6.033 -13.640 1.00 98.44 88 PRO A C 1
ATOM 641 O O . PRO A 1 88 ? 4.273 4.816 -13.432 1.00 98.44 88 PRO A O 1
ATOM 644 N N . LEU A 1 89 ? 4.385 6.941 -12.663 1.00 98.69 89 LEU A N 1
ATOM 645 C CA . LEU A 1 89 ? 4.312 6.643 -11.235 1.00 98.69 89 LEU A CA 1
ATOM 646 C C . LEU A 1 89 ? 2.877 6.828 -10.727 1.00 98.69 89 LEU A C 1
ATOM 648 O O . LEU A 1 89 ? 2.275 7.885 -10.916 1.00 98.69 89 LEU A O 1
ATOM 652 N N . ILE A 1 90 ? 2.363 5.829 -10.016 1.00 98.56 90 ILE A N 1
ATOM 653 C CA . ILE A 1 90 ? 1.067 5.861 -9.338 1.00 98.56 90 ILE A CA 1
ATOM 654 C C . ILE A 1 90 ? 1.306 5.853 -7.827 1.00 98.56 90 ILE A C 1
ATOM 656 O O . ILE A 1 90 ? 1.899 4.929 -7.272 1.00 98.56 90 ILE A O 1
ATOM 660 N N . MET A 1 91 ? 0.842 6.898 -7.149 1.00 97.38 91 MET A N 1
ATOM 661 C CA . MET A 1 91 ? 0.970 7.036 -5.701 1.00 97.38 91 MET A CA 1
ATOM 662 C C . MET A 1 91 ? -0.365 6.745 -5.030 1.00 97.38 91 MET A C 1
ATOM 664 O O . MET A 1 91 ? -1.349 7.426 -5.301 1.00 97.38 91 MET A O 1
ATOM 668 N N . ILE A 1 92 ? -0.389 5.747 -4.147 1.00 96.88 92 ILE A N 1
ATOM 669 C CA . ILE A 1 92 ? -1.616 5.284 -3.495 1.00 96.88 92 ILE A CA 1
ATOM 670 C C . ILE A 1 92 ? -1.524 5.567 -1.992 1.00 96.88 92 ILE A C 1
ATOM 672 O O . ILE A 1 92 ? -0.649 5.001 -1.334 1.00 96.88 92 ILE A O 1
ATOM 676 N N . PRO A 1 93 ? -2.390 6.419 -1.418 1.00 95.44 93 PRO A N 1
ATOM 677 C CA . PRO A 1 93 ? -2.440 6.633 0.026 1.00 95.44 93 PRO A CA 1
ATOM 678 C C . PRO A 1 93 ? -2.634 5.318 0.793 1.00 95.44 93 PRO A C 1
ATOM 680 O O . PRO A 1 93 ? -3.526 4.528 0.484 1.00 95.44 93 PRO A O 1
ATOM 683 N N . THR A 1 94 ? -1.822 5.080 1.824 1.00 95.94 94 THR A N 1
ATOM 684 C CA . THR A 1 94 ? -1.823 3.802 2.558 1.00 95.94 94 THR A CA 1
ATOM 685 C C . THR A 1 94 ? -3.171 3.523 3.219 1.00 95.94 94 THR A C 1
ATOM 687 O O . THR A 1 94 ? -3.681 2.411 3.135 1.00 95.94 94 THR A O 1
ATOM 690 N N . LEU A 1 95 ? -3.769 4.540 3.850 1.00 94.75 95 LEU A N 1
ATOM 691 C CA . LEU A 1 95 ? -5.056 4.410 4.543 1.00 94.75 95 LEU A CA 1
ATOM 692 C C . LEU A 1 95 ? -6.194 4.070 3.568 1.00 94.75 95 LEU A C 1
ATOM 694 O O . LEU A 1 95 ? -7.030 3.229 3.887 1.00 94.75 95 LEU A O 1
ATOM 698 N N . GLN A 1 96 ? -6.169 4.644 2.357 1.00 93.56 96 GLN A N 1
ATOM 699 C CA . GLN A 1 96 ? -7.097 4.285 1.279 1.00 93.56 96 GLN A CA 1
ATOM 700 C C . GLN A 1 96 ? -6.967 2.807 0.913 1.00 93.56 96 GLN A C 1
ATOM 702 O O . GLN A 1 96 ? -7.962 2.092 0.831 1.00 93.56 96 GLN A O 1
ATOM 707 N N . ALA A 1 97 ? -5.734 2.348 0.704 1.00 95.00 97 ALA A N 1
ATOM 708 C CA . ALA A 1 97 ? -5.484 0.986 0.266 1.00 95.00 97 ALA A CA 1
ATOM 709 C C . ALA A 1 97 ? -5.837 -0.056 1.336 1.00 95.00 97 ALA A C 1
ATOM 711 O O . ALA A 1 97 ? -6.374 -1.111 1.004 1.00 95.00 97 ALA A O 1
ATOM 712 N N . ILE A 1 98 ? -5.603 0.254 2.617 1.00 95.69 98 ILE A N 1
ATOM 713 C CA . ILE A 1 98 ? -6.055 -0.582 3.737 1.00 95.69 98 ILE A CA 1
ATOM 714 C C . ILE A 1 98 ? -7.585 -0.666 3.750 1.00 95.69 98 ILE A C 1
ATOM 716 O O . ILE A 1 98 ? -8.122 -1.772 3.808 1.00 95.69 98 ILE A O 1
ATOM 720 N N . ALA A 1 99 ? -8.281 0.474 3.666 1.00 93.81 99 ALA A N 1
ATOM 721 C CA . ALA A 1 99 ? -9.742 0.508 3.694 1.00 93.81 99 ALA A CA 1
ATOM 722 C C . ALA A 1 99 ? -10.363 -0.289 2.540 1.00 93.81 99 ALA A C 1
ATOM 724 O O . ALA A 1 99 ? -11.259 -1.103 2.757 1.00 93.81 99 ALA A O 1
ATOM 725 N N . GLU A 1 100 ? -9.855 -0.111 1.320 1.00 92.56 100 GLU A N 1
ATOM 726 C CA . GLU A 1 100 ? -10.372 -0.824 0.155 1.00 92.56 100 GLU A CA 1
ATOM 727 C C . GLU A 1 100 ? -10.116 -2.331 0.235 1.00 92.56 100 GLU A C 1
ATOM 729 O O . GLU A 1 100 ? -11.019 -3.129 -0.014 1.00 92.56 100 GLU A O 1
ATOM 734 N N . ALA A 1 101 ? -8.915 -2.741 0.649 1.00 94.25 101 ALA A N 1
ATOM 735 C CA . ALA A 1 101 ? -8.597 -4.154 0.821 1.00 94.25 101 ALA A CA 1
ATOM 736 C C . ALA A 1 101 ? -9.469 -4.815 1.907 1.00 94.25 101 ALA A C 1
ATOM 738 O O . ALA A 1 101 ? -9.865 -5.981 1.776 1.00 94.25 101 ALA A O 1
ATOM 739 N N . ALA A 1 102 ? -9.821 -4.055 2.949 1.00 94.31 102 ALA A N 1
ATOM 740 C CA . ALA A 1 102 ? -10.677 -4.500 4.040 1.00 94.31 102 ALA A CA 1
ATOM 741 C C . ALA A 1 102 ? -12.142 -4.707 3.629 1.00 94.31 102 ALA A C 1
ATOM 743 O O . ALA A 1 102 ? -12.837 -5.484 4.285 1.00 94.31 102 ALA A O 1
ATOM 744 N N . LEU A 1 103 ? -12.612 -4.111 2.525 1.00 90.38 103 LEU A N 1
ATOM 745 C CA . LEU A 1 103 ? -13.999 -4.271 2.062 1.00 90.38 103 LEU A CA 1
ATOM 746 C C . LEU A 1 103 ? -14.408 -5.736 1.867 1.00 90.38 103 LEU A C 1
ATOM 748 O O . LEU A 1 103 ? -15.573 -6.072 2.066 1.00 90.38 103 LEU A O 1
ATOM 752 N N . SER A 1 104 ? -13.453 -6.591 1.484 1.00 90.50 104 SER A N 1
ATOM 753 C CA . SER A 1 104 ? -13.646 -8.037 1.289 1.00 90.50 104 SER A CA 1
ATOM 754 C C . SER A 1 104 ? -13.525 -8.867 2.575 1.00 90.50 104 SER A C 1
ATOM 756 O O . SER A 1 104 ? -13.717 -10.082 2.546 1.00 90.50 104 SER A O 1
ATOM 758 N N . LYS A 1 105 ? -13.150 -8.234 3.692 1.00 94.06 105 LYS A N 1
ATOM 759 C CA . LYS A 1 105 ? -12.781 -8.881 4.962 1.00 94.06 105 LYS A CA 1
ATOM 760 C C . LYS A 1 105 ? -13.732 -8.556 6.107 1.00 94.06 105 LYS A C 1
ATOM 762 O O . LYS A 1 105 ? -13.800 -9.324 7.058 1.00 94.06 105 LYS A O 1
ATOM 767 N N . THR A 1 106 ? -14.471 -7.457 6.010 1.00 91.75 106 THR A N 1
ATOM 768 C CA . THR A 1 106 ? -15.492 -7.055 6.981 1.00 91.75 106 THR A CA 1
ATOM 769 C C . THR A 1 106 ? -16.750 -6.566 6.267 1.00 91.75 106 THR A C 1
ATOM 771 O O . THR A 1 106 ? -16.672 -6.068 5.145 1.00 91.75 106 THR A O 1
ATOM 774 N N . GLN A 1 107 ? -17.906 -6.716 6.916 1.00 90.12 107 GLN A N 1
ATOM 775 C CA . GLN A 1 107 ? -19.187 -6.152 6.473 1.00 90.12 107 GLN A CA 1
ATOM 776 C C . GLN A 1 107 ? -19.555 -4.869 7.224 1.00 90.12 107 GLN A C 1
ATOM 778 O O . GLN A 1 107 ? -20.599 -4.293 6.932 1.00 90.12 107 GLN A O 1
ATOM 783 N N . ALA A 1 108 ? -18.697 -4.400 8.139 1.00 90.81 108 ALA A N 1
ATOM 784 C CA . ALA A 1 108 ? -18.948 -3.175 8.881 1.00 90.81 108 ALA A CA 1
ATOM 785 C C . ALA A 1 108 ? -19.246 -2.006 7.915 1.00 90.81 108 ALA A C 1
ATOM 787 O O . ALA A 1 108 ? -18.558 -1.859 6.887 1.00 90.81 108 ALA A O 1
ATOM 788 N N . PRO A 1 109 ? -20.270 -1.185 8.212 1.00 89.31 109 PRO A N 1
ATOM 789 C CA . PRO A 1 109 ? -20.613 -0.011 7.421 1.00 89.31 109 PRO A CA 1
ATOM 790 C C . PRO A 1 109 ? -19.521 1.059 7.486 1.00 89.31 109 PRO A C 1
ATOM 792 O O . PRO A 1 109 ? -19.413 1.873 6.574 1.00 89.31 109 PRO A O 1
ATOM 795 N N . ILE A 1 110 ? -18.689 1.057 8.528 1.00 90.94 110 ILE A N 1
ATOM 796 C CA . ILE A 1 110 ? -17.578 1.995 8.667 1.00 90.94 110 ILE A CA 1
ATOM 797 C C . ILE A 1 110 ? -16.290 1.220 8.846 1.00 90.94 110 ILE A C 1
ATOM 799 O O . ILE A 1 110 ? -16.190 0.307 9.664 1.00 90.94 110 ILE A O 1
ATOM 803 N N . ILE A 1 111 ? -15.282 1.626 8.088 1.00 92.94 111 ILE A N 1
ATOM 804 C CA . ILE A 1 111 ? -13.919 1.141 8.212 1.00 92.94 111 ILE A CA 1
ATOM 805 C C . ILE A 1 111 ? -13.065 2.313 8.687 1.00 92.94 111 ILE A C 1
ATOM 807 O O . ILE A 1 111 ? -13.032 3.370 8.058 1.00 92.94 111 ILE A O 1
ATOM 811 N N . LEU A 1 112 ? -12.369 2.114 9.801 1.00 94.88 112 LEU A N 1
ATOM 812 C CA . LEU A 1 112 ? -11.379 3.028 10.355 1.00 94.88 112 LEU A CA 1
ATOM 813 C C . LEU A 1 112 ? -9.988 2.424 10.098 1.00 94.88 112 LEU A C 1
ATOM 815 O O . LEU A 1 112 ? -9.453 1.732 10.971 1.00 94.88 112 LEU A O 1
ATOM 819 N N . PRO A 1 113 ? -9.402 2.592 8.891 1.00 95.31 113 PRO A N 1
ATOM 820 C CA . PRO A 1 113 ? -8.006 2.247 8.672 1.00 95.31 113 PRO A CA 1
ATOM 821 C C . PRO A 1 113 ? -7.116 3.054 9.617 1.00 95.31 113 PRO A C 1
ATOM 823 O O . PRO A 1 113 ? -7.265 4.272 9.737 1.00 95.31 113 PRO A O 1
ATOM 826 N N . VAL A 1 114 ? -6.151 2.387 10.242 1.00 95.38 114 VAL A N 1
ATOM 827 C CA . VAL A 1 114 ? -5.157 3.013 11.108 1.00 95.38 114 VAL A CA 1
ATOM 828 C C . VAL A 1 114 ? -3.748 2.525 10.784 1.00 95.38 114 VAL A C 1
ATOM 830 O O . VAL A 1 114 ? -3.504 1.354 10.488 1.00 95.38 114 VAL A O 1
ATOM 833 N N . VAL A 1 115 ? -2.790 3.444 10.860 1.00 94.31 115 VAL A N 1
ATOM 834 C CA . VAL A 1 115 ? -1.359 3.171 10.721 1.00 94.31 115 VAL A CA 1
ATOM 835 C C . VAL A 1 115 ? -0.654 3.714 11.952 1.00 94.31 115 VAL A C 1
ATOM 837 O O . VAL A 1 115 ? -0.690 4.916 12.224 1.00 94.31 115 VAL A O 1
ATOM 840 N N . HIS A 1 116 ? -0.000 2.818 12.689 1.00 92.56 116 HIS A N 1
ATOM 841 C CA . HIS A 1 116 ? 0.762 3.172 13.882 1.00 92.56 116 HIS A CA 1
ATOM 842 C C . HIS A 1 116 ? 1.876 4.176 13.559 1.00 92.56 116 HIS A C 1
ATOM 844 O O . HIS A 1 116 ? 2.593 4.032 12.565 1.00 92.56 116 HIS A O 1
ATOM 850 N N . SER A 1 117 ? 2.016 5.191 14.410 1.00 89.50 117 SER A N 1
ATOM 851 C CA . SER A 1 117 ? 3.058 6.213 14.316 1.00 89.50 117 SER A CA 1
ATOM 852 C C . SER A 1 117 ? 4.127 5.998 15.392 1.00 89.50 117 SER A C 1
ATOM 854 O O . SER A 1 117 ? 5.224 5.512 15.112 1.00 89.50 117 SER A O 1
ATOM 856 N N . LYS A 1 118 ? 3.824 6.366 16.640 1.00 84.50 118 LYS A N 1
ATOM 857 C CA . LYS A 1 118 ? 4.720 6.278 17.803 1.00 84.50 118 LYS A CA 1
ATOM 858 C C . LYS A 1 118 ? 3.880 6.163 19.071 1.00 84.50 118 LYS A C 1
ATOM 860 O O . LYS A 1 118 ? 2.786 6.712 19.107 1.00 84.50 118 LYS A O 1
AT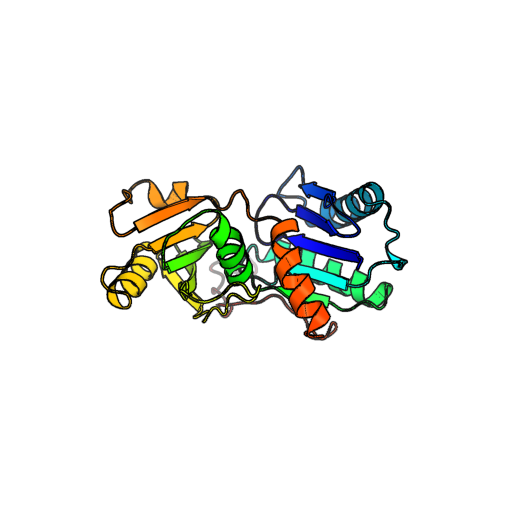OM 865 N N . ALA A 1 119 ? 4.421 5.537 20.120 1.00 84.12 119 ALA A N 1
ATOM 866 C CA . ALA A 1 119 ? 3.676 5.291 21.363 1.00 84.12 119 ALA A CA 1
ATOM 867 C C . ALA A 1 119 ? 2.299 4.679 21.042 1.00 84.12 119 ALA A C 1
ATOM 869 O O . ALA A 1 119 ? 2.284 3.687 20.322 1.00 84.12 119 ALA A O 1
ATOM 870 N N . ASP A 1 120 ? 1.201 5.306 21.459 1.00 83.06 120 ASP A N 1
ATOM 871 C CA . ASP A 1 120 ? -0.171 4.859 21.178 1.00 83.06 120 ASP A CA 1
ATOM 872 C C . ASP A 1 120 ? -0.891 5.762 20.153 1.00 83.06 120 ASP A C 1
ATOM 874 O O . ASP A 1 120 ? -2.118 5.787 20.080 1.00 83.06 120 ASP A O 1
ATOM 878 N N . GLU A 1 121 ? -0.129 6.532 19.363 1.00 89.75 121 GLU A N 1
ATOM 879 C CA . GLU A 1 121 ? -0.651 7.442 18.338 1.00 89.75 121 GLU A CA 1
ATOM 880 C C . GLU A 1 121 ? -0.717 6.782 16.952 1.00 89.75 121 GLU A C 1
ATOM 882 O O . GLU A 1 121 ? 0.202 6.072 16.517 1.00 89.75 121 GLU A O 1
ATOM 887 N N . PHE A 1 122 ? -1.778 7.106 16.214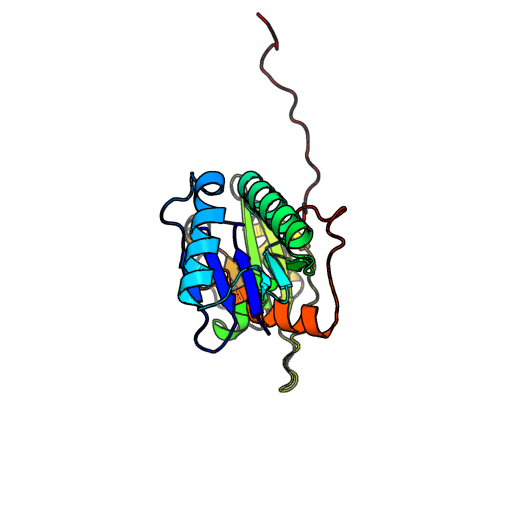 1.00 93.50 122 PHE A N 1
ATOM 888 C CA . PHE A 1 122 ? -2.099 6.552 14.906 1.00 93.50 122 PHE A CA 1
ATOM 889 C C . PHE A 1 122 ? -2.446 7.649 13.913 1.00 93.50 122 PHE A C 1
ATOM 891 O O . PHE A 1 122 ? -3.112 8.626 14.247 1.00 93.50 122 PHE A O 1
ATOM 898 N N . TYR A 1 123 ? -2.037 7.443 12.666 1.00 93.88 123 TYR A N 1
ATOM 899 C CA . TYR A 1 123 ? -2.718 8.059 11.536 1.00 93.88 123 TYR A CA 1
ATOM 900 C C . TYR A 1 123 ? -3.971 7.250 11.238 1.00 93.88 123 TYR A C 1
ATOM 902 O O . TYR A 1 123 ? -3.901 6.021 11.220 1.00 93.88 123 TYR A O 1
ATOM 910 N N . SER A 1 124 ? -5.082 7.915 10.958 1.00 93.81 124 SER A N 1
ATOM 911 C CA . SER A 1 124 ? -6.333 7.249 10.609 1.00 93.81 124 SER A CA 1
ATOM 912 C C . SER A 1 124 ? -7.054 7.964 9.480 1.00 93.81 124 SER A C 1
ATOM 914 O O . SER A 1 124 ? -6.747 9.114 9.169 1.00 93.81 124 SER A O 1
ATOM 916 N N . ALA A 1 125 ? -7.994 7.269 8.854 1.00 91.50 125 ALA A N 1
ATOM 917 C CA . ALA A 1 125 ? -8.997 7.885 7.999 1.00 91.50 125 ALA A CA 1
ATOM 918 C C . ALA A 1 125 ? -10.350 7.229 8.257 1.00 91.50 125 ALA A C 1
ATOM 920 O O . ALA A 1 125 ? -10.398 6.108 8.748 1.00 91.50 125 ALA A O 1
ATOM 921 N N . VAL A 1 126 ? -11.441 7.894 7.897 1.00 90.12 126 VAL A N 1
ATOM 922 C CA . VAL A 1 126 ? -12.779 7.288 7.933 1.00 90.12 126 VAL A CA 1
ATOM 923 C C . VAL A 1 126 ? -13.161 6.853 6.526 1.00 90.12 126 VAL A C 1
ATOM 925 O O . VAL A 1 126 ? -13.018 7.624 5.584 1.00 90.12 126 VAL A O 1
ATOM 928 N N . ALA A 1 127 ? -13.631 5.620 6.375 1.00 87.94 127 ALA A N 1
ATOM 929 C CA . ALA A 1 127 ? -14.171 5.093 5.132 1.00 87.94 127 ALA A CA 1
ATOM 930 C C . ALA A 1 127 ? -15.591 4.576 5.387 1.00 87.94 127 ALA A C 1
ATOM 932 O O . ALA A 1 127 ? -15.782 3.568 6.065 1.00 87.94 127 ALA A O 1
ATOM 933 N N . VAL A 1 128 ? -16.587 5.279 4.846 1.00 85.62 128 VAL A N 1
ATOM 934 C CA . VAL A 1 128 ? -18.001 4.895 4.948 1.00 85.62 128 VAL A CA 1
ATOM 935 C C . VAL A 1 128 ? -18.363 4.022 3.753 1.00 85.62 128 VAL A C 1
ATOM 937 O O . VAL A 1 128 ? -18.155 4.409 2.603 1.00 85.62 128 VAL A O 1
ATOM 940 N N . ARG A 1 129 ? -18.902 2.836 4.021 1.00 79.06 129 ARG A N 1
ATOM 941 C CA . ARG A 1 129 ? -19.465 1.947 3.010 1.00 79.06 129 ARG A CA 1
ATOM 942 C C . ARG A 1 129 ? -20.808 2.519 2.576 1.00 79.06 129 ARG A C 1
ATOM 944 O O . ARG A 1 129 ? -21.780 2.473 3.323 1.00 79.06 129 ARG A O 1
ATOM 951 N N . THR A 1 130 ? -20.875 3.044 1.364 1.00 71.25 130 THR A N 1
ATOM 952 C CA . THR A 1 130 ? -22.150 3.403 0.750 1.00 71.25 130 THR A CA 1
ATOM 953 C C . THR A 1 130 ? -22.812 2.133 0.205 1.00 71.25 130 THR A C 1
ATOM 955 O O . THR A 1 130 ? -22.182 1.328 -0.484 1.00 71.25 130 THR A O 1
ATOM 958 N N . GLU A 1 131 ? -24.080 1.898 0.547 1.00 59.38 131 GLU A N 1
ATOM 959 C CA . GLU A 1 131 ? -24.887 0.859 -0.100 1.00 59.38 131 GLU A CA 1
ATOM 960 C C . GLU A 1 131 ? -25.229 1.318 -1.525 1.00 59.38 131 GLU A C 1
ATOM 962 O O . GLU A 1 131 ? -26.303 1.867 -1.722 1.00 59.38 131 GLU A O 1
ATOM 967 N N . TRP A 1 132 ? -24.358 1.166 -2.533 1.00 44.88 132 TRP A N 1
ATOM 968 C CA . TRP A 1 132 ? -24.840 1.240 -3.923 1.00 44.88 132 TRP A CA 1
ATOM 969 C C . TRP A 1 132 ? -23.928 0.598 -4.990 1.00 44.88 132 TRP A C 1
ATOM 971 O O . TRP A 1 132 ? -22.745 0.898 -5.097 1.00 44.88 132 TRP A O 1
ATOM 981 N N . GLU A 1 133 ? -24.564 -0.280 -5.782 1.00 37.16 133 GLU A N 1
ATOM 982 C CA . GLU A 1 133 ? -24.263 -0.804 -7.132 1.00 37.16 133 GLU A CA 1
ATOM 983 C C . GLU A 1 133 ? -22.831 -1.202 -7.515 1.00 37.16 133 GLU A C 1
ATOM 985 O O . GLU A 1 133 ? -22.014 -0.360 -7.861 1.00 37.16 133 GLU A O 1
ATOM 990 N N . THR A 1 134 ? -22.616 -2.524 -7.630 1.00 39.62 134 THR A N 1
ATOM 991 C CA . THR A 1 134 ? -22.118 -3.288 -8.814 1.00 39.62 134 THR A CA 1
ATOM 992 C C . THR A 1 134 ? -20.984 -2.759 -9.714 1.00 39.62 134 THR A C 1
ATOM 994 O O . THR A 1 134 ? -20.657 -3.408 -10.705 1.00 39.62 134 THR A O 1
ATOM 997 N N . SER A 1 135 ? -20.321 -1.655 -9.391 1.00 43.62 135 SER A N 1
ATOM 998 C CA . SER A 1 135 ? -19.575 -0.861 -10.367 1.00 43.62 135 SER A CA 1
ATOM 999 C C . SER A 1 135 ? -18.227 -0.400 -9.823 1.00 43.62 135 SER A C 1
ATOM 1001 O O . SER A 1 135 ? -17.957 0.785 -9.865 1.00 43.62 135 SER A O 1
ATOM 1003 N N . ALA A 1 136 ? -17.387 -1.313 -9.318 1.00 47.66 136 ALA A N 1
ATOM 1004 C CA . ALA A 1 136 ? -15.919 -1.188 -9.162 1.00 47.66 136 ALA A CA 1
ATOM 1005 C C . ALA A 1 136 ? -15.302 0.087 -8.510 1.00 47.66 136 ALA A C 1
ATOM 1007 O O . ALA A 1 136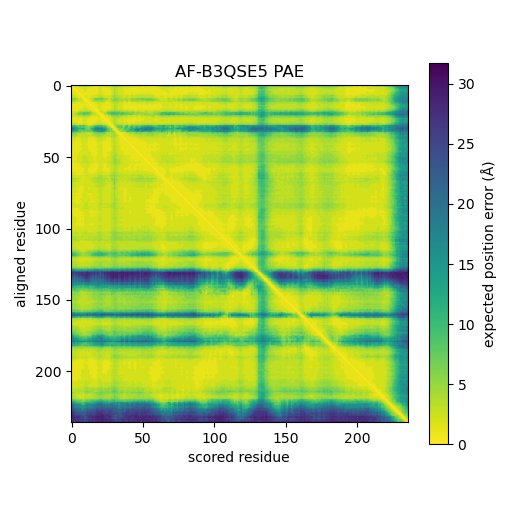 ? -14.077 0.172 -8.401 1.00 47.66 136 ALA A O 1
ATOM 1008 N N . ASN A 1 137 ? -16.110 1.039 -8.048 1.00 50.19 137 ASN A N 1
ATOM 1009 C CA . ASN A 1 137 ? -15.738 2.383 -7.631 1.00 50.19 137 ASN A CA 1
ATOM 1010 C C . ASN A 1 137 ? -16.324 2.630 -6.243 1.00 50.19 137 ASN A C 1
ATOM 1012 O O . ASN A 1 137 ? -17.365 3.264 -6.092 1.00 50.19 137 ASN A O 1
ATOM 1016 N N . SER A 1 138 ? -15.656 2.110 -5.220 1.00 51.69 138 SER A N 1
ATOM 1017 C CA . SER A 1 138 ? -15.921 2.522 -3.847 1.00 51.69 138 SER A CA 1
ATOM 1018 C C . SER A 1 138 ? -15.447 3.969 -3.710 1.00 51.69 138 SER A C 1
ATOM 1020 O O . SER A 1 138 ? -14.244 4.234 -3.663 1.00 51.69 138 SER A O 1
ATOM 1022 N N . GLU A 1 139 ? -16.374 4.921 -3.731 1.00 52.75 139 GLU A N 1
ATOM 1023 C CA . GLU A 1 139 ? -16.051 6.316 -3.457 1.00 52.75 139 GLU A CA 1
ATOM 1024 C C . GLU A 1 139 ? -15.933 6.478 -1.937 1.00 52.75 139 GLU A C 1
ATOM 1026 O O . GLU A 1 139 ? -16.909 6.347 -1.202 1.00 52.75 139 GLU A O 1
ATOM 1031 N N . PHE A 1 140 ? -14.710 6.692 -1.452 1.00 60.47 140 PHE A N 1
ATOM 1032 C CA . PHE A 1 140 ? -14.445 6.937 -0.038 1.00 60.47 140 PHE A CA 1
ATOM 1033 C C . PHE A 1 140 ? -14.146 8.416 0.177 1.00 60.47 140 PHE A C 1
ATOM 1035 O O . PHE A 1 140 ? -13.226 8.965 -0.433 1.00 60.47 140 PHE A O 1
ATOM 1042 N N . SER A 1 141 ? -14.865 9.050 1.102 1.00 62.91 141 SER A N 1
ATOM 1043 C CA . SER A 1 141 ? -14.439 10.336 1.652 1.00 62.91 141 SER A CA 1
ATOM 1044 C C . SER A 1 141 ? -13.382 10.080 2.720 1.00 62.91 141 SER A C 1
ATOM 1046 O O . SER A 1 141 ? -13.715 9.730 3.846 1.00 62.91 141 SER A O 1
ATOM 1048 N N . LEU A 1 142 ? -12.102 10.206 2.366 1.00 68.88 142 LEU A N 1
ATOM 1049 C CA . LEU A 1 142 ? -11.007 10.023 3.318 1.00 68.88 142 LEU A CA 1
ATOM 1050 C C . LEU A 1 142 ? -10.752 11.322 4.076 1.00 68.88 142 LEU A C 1
ATOM 1052 O O . LEU A 1 142 ? -10.021 12.200 3.614 1.00 68.88 142 LEU A O 1
ATOM 1056 N N . GLN A 1 143 ? -11.324 11.426 5.271 1.00 76.06 143 GLN A N 1
ATOM 1057 C CA . GLN A 1 143 ? -10.916 12.443 6.230 1.00 76.06 143 GLN A CA 1
ATOM 1058 C C . GLN A 1 143 ? -9.777 11.887 7.084 1.00 76.06 143 GLN A C 1
ATOM 1060 O O . GLN A 1 143 ? -10.014 11.064 7.964 1.00 76.06 143 GLN A O 1
ATOM 1065 N N . ASN A 1 144 ? -8.546 12.314 6.792 1.00 83.56 144 ASN A N 1
ATOM 1066 C CA . ASN A 1 144 ? -7.379 11.913 7.574 1.00 83.56 144 ASN A CA 1
ATOM 1067 C C . ASN A 1 144 ? -7.390 12.590 8.951 1.00 83.56 144 ASN A C 1
ATOM 1069 O O . ASN A 1 144 ? -7.681 13.782 9.049 1.00 83.56 144 ASN A O 1
ATOM 1073 N N . ASP A 1 145 ? -7.001 11.844 9.980 1.00 84.88 145 ASP A N 1
ATOM 1074 C CA . ASP A 1 145 ? -6.843 12.329 11.350 1.00 84.88 145 ASP A CA 1
ATOM 1075 C C . ASP A 1 145 ? -5.596 11.708 12.008 1.00 84.88 145 ASP A C 1
ATOM 1077 O O . ASP A 1 145 ? -5.003 10.748 11.498 1.00 84.88 145 ASP A O 1
ATOM 1081 N N . TYR A 1 146 ? -5.171 12.274 13.135 1.00 89.00 146 TYR A N 1
ATOM 1082 C CA . TYR A 1 146 ? -4.022 11.827 13.909 1.00 89.00 146 TYR A CA 1
ATOM 1083 C C . TYR A 1 146 ? -4.277 11.983 15.403 1.00 89.00 146 TYR A C 1
ATOM 1085 O O . TYR A 1 146 ? -4.518 13.087 15.883 1.00 89.00 146 TYR A O 1
ATOM 1093 N N . GLY A 1 147 ? -4.128 10.903 16.161 1.00 88.56 147 GLY A N 1
ATOM 1094 C CA . GLY A 1 147 ? -4.372 10.945 17.598 1.00 88.56 147 GLY A CA 1
ATOM 1095 C C . GLY A 1 147 ? -4.152 9.607 18.276 1.00 88.56 147 GLY A C 1
ATOM 1096 O O . GLY A 1 147 ? -3.649 8.661 17.665 1.00 88.56 147 GLY A O 1
ATOM 1097 N N . ILE A 1 148 ? -4.519 9.542 19.552 1.00 90.81 148 ILE A N 1
ATOM 1098 C CA . ILE A 1 148 ? -4.551 8.290 20.310 1.00 90.81 148 ILE A CA 1
ATOM 1099 C C . ILE A 1 148 ? -5.686 7.420 19.761 1.00 90.81 148 ILE A C 1
ATOM 1101 O O . ILE A 1 148 ? -6.756 7.936 19.435 1.00 90.81 148 ILE A O 1
ATOM 1105 N N . LEU A 1 149 ? -5.464 6.104 19.657 1.00 89.62 149 LEU A N 1
ATOM 1106 C CA . LEU A 1 149 ? -6.434 5.182 19.049 1.00 89.62 149 LEU A CA 1
ATOM 1107 C C . LEU A 1 149 ? -7.839 5.302 19.661 1.00 89.62 149 LEU A C 1
ATOM 1109 O O . LEU A 1 149 ? -8.812 5.433 18.921 1.00 89.62 149 LEU A O 1
ATOM 1113 N N . ASP A 1 150 ? -7.930 5.336 20.992 1.00 89.62 150 ASP A N 1
ATOM 1114 C CA . ASP A 1 150 ? -9.200 5.478 21.714 1.00 89.62 150 ASP A CA 1
ATOM 1115 C C . ASP A 1 150 ? -9.942 6.774 21.366 1.00 89.62 150 ASP A C 1
ATOM 1117 O O . ASP A 1 150 ? -11.157 6.767 21.165 1.00 89.62 150 ASP A O 1
ATOM 1121 N N . GLU A 1 151 ? -9.223 7.892 21.267 1.00 91.31 151 GLU A N 1
ATOM 1122 C CA . GLU A 1 151 ? -9.810 9.198 20.950 1.00 91.31 151 GLU A CA 1
ATOM 1123 C C . GLU A 1 151 ? -10.336 9.229 19.512 1.00 91.31 151 GLU A C 1
ATOM 1125 O O . GLU A 1 151 ? -11.436 9.724 19.256 1.00 91.31 151 GLU A O 1
ATOM 1130 N N . LEU A 1 152 ? -9.582 8.643 18.576 1.00 90.88 152 LEU A N 1
ATOM 1131 C CA . LEU A 1 152 ? -9.990 8.502 17.180 1.00 90.88 152 LEU A CA 1
ATOM 1132 C C . LEU A 1 152 ? -11.252 7.639 17.065 1.00 90.88 152 LEU A C 1
ATOM 1134 O O . LEU A 1 152 ? -12.217 8.039 16.413 1.00 90.88 152 LEU A O 1
ATOM 1138 N N . MET A 1 153 ? -11.284 6.491 17.747 1.00 90.62 153 MET A N 1
ATOM 1139 C CA . MET A 1 153 ? -12.450 5.604 17.779 1.00 90.62 153 MET A CA 1
ATOM 1140 C C . MET A 1 153 ? -13.689 6.309 18.339 1.00 90.62 153 MET A C 1
ATOM 1142 O O . MET A 1 153 ? -14.762 6.244 17.738 1.00 90.62 153 MET A O 1
ATOM 1146 N N . GLN A 1 154 ? -13.547 7.024 19.458 1.00 89.75 154 GLN A N 1
ATOM 1147 C CA . GLN A 1 154 ? -14.647 7.767 20.075 1.00 89.75 154 GLN A CA 1
ATOM 1148 C C . GLN A 1 154 ? -15.145 8.914 19.187 1.00 89.75 154 GLN A C 1
ATOM 1150 O O . GLN A 1 154 ? -16.353 9.115 19.074 1.00 89.75 154 GLN A O 1
ATOM 1155 N N . SER A 1 155 ? -14.239 9.637 18.522 1.00 90.44 155 SER A N 1
ATOM 1156 C CA . SER A 1 155 ? -14.577 10.714 17.580 1.00 90.44 155 SER A CA 1
ATOM 1157 C C . SER A 1 155 ? -15.443 10.207 16.421 1.00 90.44 155 SER A C 1
ATOM 1159 O O . SER A 1 155 ? -16.448 10.833 16.076 1.00 90.44 155 SER A O 1
ATOM 1161 N N . VAL A 1 156 ? -15.103 9.045 15.851 1.00 89.12 156 VAL A N 1
ATOM 1162 C CA . VAL A 1 156 ? -15.895 8.420 14.778 1.00 89.12 156 VAL A CA 1
ATOM 1163 C C . VAL A 1 156 ? -17.234 7.915 15.312 1.00 89.12 156 VAL A C 1
ATOM 1165 O O . VAL A 1 156 ? -18.273 8.223 14.735 1.00 89.12 156 VAL A O 1
ATOM 1168 N N . ALA A 1 157 ? -17.235 7.227 16.455 1.00 89.00 157 ALA A N 1
ATOM 1169 C CA . ALA A 1 157 ? -18.449 6.712 17.089 1.00 89.00 157 ALA A CA 1
ATOM 1170 C C . ALA A 1 157 ? -19.475 7.799 17.451 1.00 89.00 157 ALA A C 1
ATOM 1172 O O . ALA A 1 157 ? -20.678 7.555 17.381 1.00 89.00 157 ALA A O 1
ATOM 1173 N N . GLN A 1 158 ? -19.021 9.000 17.827 1.00 87.94 158 GLN A N 1
ATOM 1174 C CA . GLN A 1 158 ? -19.904 10.138 18.101 1.00 87.94 158 GLN A CA 1
ATOM 1175 C C . GLN A 1 158 ? -20.572 10.679 16.832 1.00 87.94 158 GLN A C 1
ATOM 1177 O O . GLN A 1 158 ? -21.747 11.044 16.869 1.00 87.94 158 GLN A O 1
ATOM 1182 N N . LYS A 1 159 ? -19.835 10.742 15.717 1.00 85.38 159 LYS A N 1
ATOM 1183 C CA . LYS A 1 159 ? -20.351 11.239 14.431 1.00 85.38 159 LYS A CA 1
ATOM 1184 C C . LYS A 1 159 ? -21.297 10.238 13.774 1.00 85.38 159 LYS A C 1
ATOM 1186 O O . LYS A 1 159 ? -22.307 10.636 13.207 1.00 85.38 159 LYS A O 1
ATOM 1191 N N . GLU A 1 160 ? -20.986 8.956 13.903 1.00 79.94 160 GLU A N 1
ATOM 1192 C CA . GLU A 1 160 ? -21.641 7.863 13.192 1.00 79.94 160 GLU A CA 1
ATOM 1193 C C . GLU A 1 160 ? -22.431 6.981 14.169 1.00 79.94 160 GLU A C 1
ATOM 1195 O O . GLU A 1 160 ? -22.143 5.802 14.394 1.00 79.94 160 GLU A O 1
ATOM 1200 N N . SER A 1 161 ? -23.410 7.607 14.826 1.00 71.38 161 SER A N 1
ATOM 1201 C CA . SER A 1 161 ? -24.181 6.986 15.905 1.00 71.38 161 SER A CA 1
ATOM 1202 C C . SER A 1 161 ? -24.853 5.683 15.441 1.00 71.38 161 SER A C 1
ATOM 1204 O O . SER A 1 161 ? -25.631 5.687 14.490 1.00 71.38 161 SER A O 1
ATOM 1206 N N . SER A 1 162 ? -24.580 4.585 16.158 1.00 70.00 162 SER A N 1
ATOM 1207 C CA . SER A 1 162 ? -25.156 3.235 15.970 1.00 70.00 162 SER A CA 1
ATOM 1208 C C . SER A 1 162 ? -24.622 2.387 14.807 1.00 70.00 162 SER A C 1
ATOM 1210 O O . SER A 1 162 ? -25.120 1.281 14.606 1.00 70.00 162 SER A O 1
ATOM 1212 N N . ALA A 1 163 ? -23.604 2.841 14.076 1.00 80.31 163 ALA A N 1
ATOM 1213 C CA . ALA A 1 163 ? -22.931 2.020 13.073 1.00 80.31 163 ALA A CA 1
ATOM 1214 C C . ALA A 1 163 ? -21.821 1.155 13.703 1.00 80.31 163 ALA A C 1
ATOM 1216 O O . ALA A 1 163 ? -21.061 1.632 14.548 1.00 80.31 163 ALA A O 1
ATOM 1217 N N . GLU A 1 164 ? -21.705 -0.107 13.276 1.00 91.25 164 GLU A N 1
ATOM 1218 C CA . GLU A 1 164 ? -20.520 -0.921 13.575 1.00 91.25 164 GLU A CA 1
ATOM 1219 C C . GLU A 1 164 ? -19.299 -0.316 12.859 1.00 91.25 164 GLU A C 1
ATOM 1221 O O . GLU A 1 164 ? -19.346 0.017 11.670 1.00 91.25 164 GLU A O 1
ATOM 1226 N N . ILE A 1 165 ? -18.194 -0.185 13.587 1.00 92.88 165 ILE A N 1
ATOM 1227 C CA . ILE A 1 165 ? -16.932 0.366 13.106 1.00 92.88 165 ILE A CA 1
ATOM 1228 C C . ILE A 1 165 ? -15.876 -0.737 13.159 1.00 92.88 165 ILE A C 1
ATOM 1230 O O . ILE A 1 165 ? -15.525 -1.222 14.235 1.00 92.88 165 ILE A O 1
ATOM 1234 N N . ALA A 1 166 ? -15.326 -1.093 11.999 1.00 94.56 166 ALA A N 1
ATOM 1235 C CA . ALA A 1 166 ? -14.172 -1.975 11.902 1.00 94.56 1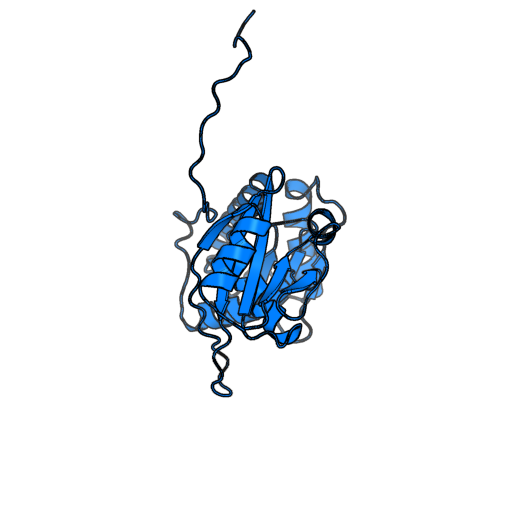66 ALA A CA 1
ATOM 1236 C C . ALA A 1 166 ? -12.875 -1.159 11.928 1.00 94.56 166 ALA A C 1
ATOM 1238 O O . ALA A 1 166 ? -12.565 -0.433 10.982 1.00 94.56 166 ALA A O 1
ATOM 1239 N N . ILE A 1 167 ? -12.089 -1.305 12.990 1.00 95.81 167 ILE A N 1
ATOM 1240 C CA . ILE A 1 167 ? -10.739 -0.755 13.099 1.00 95.81 167 ILE A CA 1
ATOM 1241 C C . ILE A 1 167 ? -9.786 -1.703 12.380 1.00 95.81 167 ILE A C 1
ATOM 1243 O O . ILE A 1 167 ? -9.683 -2.878 12.736 1.00 95.81 167 ILE A O 1
ATOM 1247 N N . VAL A 1 168 ? -9.078 -1.194 11.371 1.00 96.12 168 VAL A N 1
ATOM 1248 C CA . VAL A 1 168 ? -8.238 -2.020 10.496 1.00 96.12 168 VAL A CA 1
ATOM 1249 C C . VAL A 1 168 ? -6.816 -1.492 10.460 1.00 96.12 168 VAL A C 1
ATOM 1251 O O . VAL A 1 168 ? -6.570 -0.362 10.056 1.00 96.12 168 VAL A O 1
ATOM 1254 N N . GLY A 1 169 ? -5.850 -2.318 10.829 1.00 94.88 169 GLY A N 1
ATOM 1255 C CA . GLY A 1 169 ? -4.455 -1.904 10.916 1.00 94.88 169 GLY A CA 1
ATOM 1256 C C . GLY A 1 169 ? -3.546 -3.095 11.157 1.00 94.88 169 GLY A C 1
ATOM 1257 O O . GLY A 1 169 ? -4.016 -4.199 11.406 1.00 94.88 169 GLY A O 1
ATOM 1258 N N . ARG A 1 170 ? -2.233 -2.889 11.055 1.00 91.81 170 ARG A N 1
ATOM 1259 C CA . ARG A 1 170 ? -1.244 -3.940 11.338 1.00 91.81 170 ARG A CA 1
ATOM 1260 C C . ARG A 1 170 ? -0.787 -3.873 12.792 1.00 91.81 170 ARG A C 1
ATOM 1262 O O . ARG A 1 170 ? -0.454 -2.788 13.268 1.00 91.81 170 ARG A O 1
ATOM 1269 N N . ASN A 1 171 ? -0.621 -5.033 13.425 1.00 88.00 171 ASN A N 1
ATOM 1270 C CA . ASN A 1 171 ? -0.218 -5.170 14.830 1.00 88.00 171 ASN A CA 1
ATOM 1271 C C . ASN A 1 171 ? -1.192 -4.476 15.794 1.00 88.00 171 ASN A C 1
ATOM 1273 O O . ASN A 1 171 ? -0.760 -3.962 16.829 1.00 88.00 171 ASN A O 1
ATOM 1277 N N . LEU A 1 172 ? -2.479 -4.430 15.444 1.00 89.50 172 LEU A N 1
ATOM 1278 C CA . LEU A 1 172 ? -3.517 -3.807 16.267 1.00 89.50 172 LEU A CA 1
ATOM 1279 C C . LEU A 1 172 ? -3.611 -4.437 17.651 1.00 89.50 172 LEU A C 1
ATOM 1281 O O . LEU A 1 172 ? -3.737 -3.719 18.636 1.00 89.50 172 LEU A O 1
ATOM 1285 N N . SER A 1 173 ? -3.470 -5.757 17.718 1.00 87.25 173 SER A N 1
ATOM 1286 C CA . SER A 1 173 ? -3.478 -6.564 18.937 1.00 87.25 173 SER A CA 1
ATOM 1287 C C . SER A 1 173 ? -2.635 -5.965 20.061 1.00 87.25 173 SER A C 1
ATOM 1289 O O . SER A 1 173 ? -3.080 -5.965 21.198 1.00 87.25 173 SER A O 1
ATOM 1291 N N . ARG A 1 174 ? -1.476 -5.362 19.759 1.00 85.44 174 ARG A N 1
ATOM 1292 C CA . ARG A 1 174 ? -0.595 -4.722 20.761 1.00 85.44 174 ARG A CA 1
ATOM 1293 C C . ARG A 1 174 ? -1.216 -3.525 21.479 1.00 85.44 174 ARG A C 1
ATOM 1295 O O . ARG A 1 174 ? -0.753 -3.158 22.552 1.00 85.44 174 ARG A O 1
ATOM 1302 N N . PHE A 1 175 ? -2.195 -2.887 20.854 1.00 83.25 175 PHE A N 1
ATOM 1303 C CA . PHE A 1 175 ? -2.849 -1.675 21.341 1.00 83.25 175 PHE A CA 1
ATOM 1304 C C . PHE A 1 175 ? -4.261 -1.966 21.840 1.00 83.25 175 PHE A C 1
ATOM 1306 O O . PHE A 1 175 ? -4.813 -1.186 22.608 1.00 83.25 175 PHE A O 1
ATOM 1313 N N . THR A 1 176 ? -4.830 -3.103 21.441 1.00 81.44 176 THR A N 1
ATOM 1314 C CA . THR A 1 176 ? -6.213 -3.474 21.737 1.00 81.44 176 THR A CA 1
ATOM 1315 C C . THR A 1 176 ? -6.334 -4.538 22.828 1.00 81.44 176 THR A C 1
ATOM 1317 O O . THR A 1 176 ? -7.445 -4.949 23.134 1.00 81.44 176 THR A O 1
ATOM 1320 N N . GLU A 1 177 ? -5.240 -4.949 23.488 1.00 77.19 177 GLU A N 1
ATOM 1321 C CA . GLU A 1 177 ? -5.278 -5.917 24.608 1.00 77.19 177 GLU A CA 1
ATOM 1322 C C . GLU A 1 177 ? -6.282 -5.528 25.708 1.00 77.19 177 GLU A C 1
ATOM 1324 O O . GLU A 1 177 ? -6.972 -6.386 26.259 1.00 77.19 177 GLU A O 1
ATOM 1329 N N . ASN A 1 178 ? -6.404 -4.227 25.992 1.00 74.00 178 ASN A N 1
ATOM 1330 C CA . ASN A 1 178 ? -7.350 -3.691 26.975 1.00 74.00 178 ASN A CA 1
ATOM 1331 C C . ASN A 1 178 ? -8.662 -3.183 26.347 1.00 74.00 178 ASN A C 1
ATOM 1333 O O . ASN A 1 178 ? -9.555 -2.742 27.071 1.00 74.00 178 ASN A O 1
ATOM 1337 N N . MET A 1 179 ? -8.793 -3.247 25.020 1.00 78.75 179 MET A N 1
ATOM 1338 C CA . MET A 1 179 ? -9.974 -2.822 24.271 1.00 78.75 179 MET A CA 1
ATOM 1339 C C . MET A 1 179 ? -10.768 -4.066 23.869 1.00 78.75 179 MET A C 1
ATOM 1341 O O . MET A 1 179 ? -10.448 -4.750 22.899 1.00 78.75 179 MET A O 1
ATOM 1345 N N . GLN A 1 180 ? -11.804 -4.398 24.636 1.00 68.25 180 GLN A N 1
ATOM 1346 C CA . GLN A 1 180 ? -12.664 -5.528 24.287 1.00 68.25 180 GLN A CA 1
ATOM 1347 C C . GLN A 1 180 ? -13.508 -5.176 23.050 1.00 68.25 180 GLN A C 1
ATOM 1349 O O . GLN A 1 180 ? -14.087 -4.085 23.015 1.00 68.25 180 GLN A O 1
ATOM 1354 N N . PRO A 1 181 ? -13.620 -6.081 22.058 1.00 78.19 181 PRO A N 1
ATOM 1355 C CA . PRO A 1 181 ? -14.610 -5.947 20.999 1.00 78.19 181 PRO A CA 1
ATOM 1356 C C . PRO A 1 181 ? -16.004 -5.735 21.593 1.00 78.19 181 PRO A C 1
ATOM 1358 O O . PRO A 1 181 ? -16.353 -6.324 22.619 1.00 78.19 181 PRO A O 1
ATOM 1361 N N . SER A 1 182 ? -16.806 -4.903 20.943 1.00 83.38 182 SER A N 1
ATOM 1362 C CA . SER A 1 182 ? -18.186 -4.622 21.341 1.00 83.38 182 SER A CA 1
ATOM 1363 C C . SER A 1 182 ? -19.106 -4.723 20.127 1.00 83.38 182 SER A C 1
ATOM 1365 O O . SER A 1 182 ? -18.635 -4.902 19.007 1.00 83.38 182 SER A O 1
ATOM 1367 N N . GLU A 1 183 ? -20.420 -4.575 20.317 1.00 83.12 183 GLU A N 1
ATOM 1368 C CA . GLU A 1 183 ? -21.354 -4.461 19.182 1.00 83.12 183 GLU A CA 1
ATOM 1369 C C . GLU A 1 183 ? -21.026 -3.265 18.271 1.00 83.12 183 GLU A C 1
ATOM 1371 O O . GLU A 1 183 ? -21.394 -3.259 17.101 1.00 83.12 183 GLU A O 1
ATOM 1376 N N . GLN A 1 184 ? -20.323 -2.258 18.799 1.00 89.12 184 GLN A N 1
ATOM 1377 C CA . GLN A 1 184 ? -19.958 -1.054 18.062 1.00 89.12 184 GLN A CA 1
ATOM 1378 C C . GLN A 1 184 ? -18.570 -1.135 17.416 1.00 89.12 184 GLN A C 1
ATOM 1380 O O . GLN A 1 184 ? -18.364 -0.524 16.372 1.00 89.12 184 GLN A O 1
ATOM 1385 N N . PHE A 1 185 ? -17.615 -1.851 18.016 1.00 91.94 185 PHE A N 1
ATOM 1386 C CA . PHE A 1 185 ? -16.227 -1.881 17.549 1.00 91.94 185 PHE A CA 1
ATOM 1387 C C . PHE A 1 185 ? -15.744 -3.304 17.283 1.00 91.94 185 PHE A C 1
ATOM 1389 O O . PHE A 1 185 ? -15.684 -4.134 18.195 1.00 91.94 185 PHE A O 1
ATOM 1396 N N . SER A 1 186 ? -15.302 -3.546 16.050 1.00 93.50 186 SER A N 1
ATOM 1397 C CA . SER A 1 186 ? -14.579 -4.751 15.651 1.00 93.50 186 SER A CA 1
ATOM 1398 C C . SER A 1 186 ? -13.136 -4.413 15.266 1.00 93.50 186 SER A C 1
ATOM 1400 O O . SER A 1 186 ? -12.845 -3.338 14.748 1.00 93.50 186 SER A O 1
ATOM 1402 N N . PHE A 1 187 ? -12.203 -5.327 15.538 1.00 94.06 187 PHE A N 1
ATOM 1403 C CA . PHE A 1 187 ? -10.782 -5.152 15.224 1.00 94.06 187 PHE A CA 1
ATOM 1404 C C . PHE A 1 187 ? -10.353 -6.176 14.181 1.00 94.06 187 PHE A C 1
ATOM 1406 O O . PHE A 1 187 ? -10.585 -7.374 14.345 1.00 94.06 187 PHE A O 1
ATOM 1413 N N . LEU A 1 188 ? -9.708 -5.706 13.117 1.00 94.94 188 LEU A N 1
ATOM 1414 C CA . LEU A 1 188 ? -9.266 -6.534 12.005 1.00 94.94 188 LEU A CA 1
ATOM 1415 C C . LEU A 1 188 ? -7.779 -6.301 11.731 1.00 94.94 188 LEU A C 1
ATOM 1417 O O . LEU A 1 188 ? -7.375 -5.243 11.247 1.00 94.94 188 LEU A O 1
ATOM 1421 N N . GLU A 1 189 ? -6.968 -7.325 11.996 1.00 95.00 189 GLU A N 1
ATOM 1422 C CA . GLU A 1 189 ? -5.547 -7.311 11.643 1.00 95.00 189 GLU A CA 1
ATOM 1423 C C . GLU A 1 189 ? -5.373 -7.301 10.120 1.00 95.00 189 GLU A C 1
ATOM 1425 O O . GLU A 1 189 ? -5.893 -8.148 9.388 1.00 95.00 189 GLU A O 1
ATOM 1430 N N . ALA A 1 190 ? -4.617 -6.322 9.630 1.00 95.00 190 ALA A N 1
ATOM 1431 C CA . ALA A 1 190 ? -4.401 -6.075 8.211 1.00 95.00 190 ALA A CA 1
ATOM 1432 C C . ALA A 1 190 ? -3.295 -6.960 7.602 1.00 95.00 190 ALA A C 1
ATOM 1434 O O . ALA A 1 190 ? -2.517 -6.494 6.767 1.00 95.00 190 ALA A O 1
ATOM 1435 N N . ASP A 1 191 ? -3.224 -8.241 7.977 1.00 92.06 191 ASP A N 1
ATOM 1436 C CA . ASP A 1 191 ? -2.247 -9.207 7.435 1.00 92.06 191 ASP A CA 1
ATOM 1437 C C . ASP A 1 191 ? -2.439 -9.448 5.927 1.00 92.06 191 ASP A C 1
ATOM 1439 O O . ASP A 1 191 ? -1.515 -9.814 5.201 1.00 92.06 191 ASP A O 1
ATOM 1443 N N . PHE A 1 192 ? -3.652 -9.194 5.430 1.00 93.00 192 PHE A N 1
ATOM 1444 C CA . PHE A 1 192 ? -3.987 -9.242 4.008 1.00 93.00 192 PHE A CA 1
ATOM 1445 C C . PHE A 1 192 ? -3.465 -8.034 3.218 1.00 93.00 192 PHE A C 1
ATOM 1447 O O . PHE A 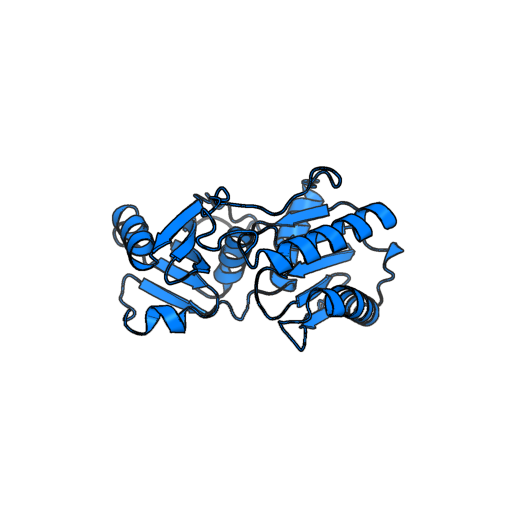1 192 ? -3.421 -8.091 1.989 1.00 93.00 192 PHE A O 1
ATOM 1454 N N . PHE A 1 193 ? -3.106 -6.930 3.880 1.00 96.31 193 PHE A N 1
ATOM 1455 C CA . PHE A 1 193 ? -2.641 -5.730 3.198 1.00 96.31 193 PHE A CA 1
ATOM 1456 C C . PHE A 1 193 ? -1.181 -5.916 2.777 1.00 96.31 193 PHE A C 1
ATOM 1458 O O . PHE A 1 193 ? -0.294 -6.037 3.618 1.00 96.31 193 PHE A O 1
ATOM 1465 N N . ASN A 1 194 ? -0.923 -5.939 1.473 1.00 96.94 194 ASN A N 1
ATOM 1466 C CA . ASN A 1 194 ? 0.400 -6.089 0.862 1.00 96.94 194 ASN A CA 1
ATOM 1467 C C . ASN A 1 194 ? 0.403 -5.427 -0.530 1.00 96.94 194 ASN A C 1
ATOM 1469 O O . ASN A 1 194 ? -0.594 -4.833 -0.934 1.00 96.94 194 ASN A O 1
ATOM 1473 N N . ALA A 1 195 ? 1.496 -5.532 -1.285 1.00 98.06 195 ALA A N 1
ATOM 1474 C CA . ALA A 1 195 ? 1.610 -4.911 -2.605 1.00 98.06 195 ALA A CA 1
ATOM 1475 C C . ALA A 1 195 ? 0.516 -5.324 -3.603 1.00 98.06 195 ALA A C 1
ATOM 1477 O O . ALA A 1 195 ? 0.118 -4.501 -4.424 1.00 98.06 195 ALA A O 1
ATOM 1478 N N . ALA A 1 196 ? -0.023 -6.546 -3.523 1.00 97.69 196 ALA A N 1
ATOM 1479 C CA . ALA A 1 196 ? -1.113 -6.963 -4.404 1.00 97.69 196 ALA A CA 1
ATOM 1480 C C . ALA A 1 196 ? -2.414 -6.193 -4.119 1.00 97.69 196 ALA A C 1
ATOM 1482 O O . ALA A 1 196 ? -3.186 -5.936 -5.040 1.00 97.69 196 ALA A O 1
ATOM 1483 N N . ALA A 1 197 ? -2.626 -5.744 -2.877 1.00 96.75 197 ALA A N 1
ATOM 1484 C CA . ALA A 1 197 ? -3.778 -4.922 -2.501 1.00 96.75 197 ALA A CA 1
ATOM 1485 C C . ALA A 1 197 ? -3.777 -3.535 -3.171 1.00 96.75 197 ALA A C 1
ATOM 1487 O O . ALA A 1 197 ? -4.814 -2.882 -3.238 1.00 96.75 197 ALA A O 1
ATOM 1488 N N . LEU A 1 198 ? -2.630 -3.088 -3.693 1.00 98.00 198 LEU A N 1
ATOM 1489 C CA . LEU A 1 198 ? -2.517 -1.828 -4.426 1.00 98.00 198 LEU A CA 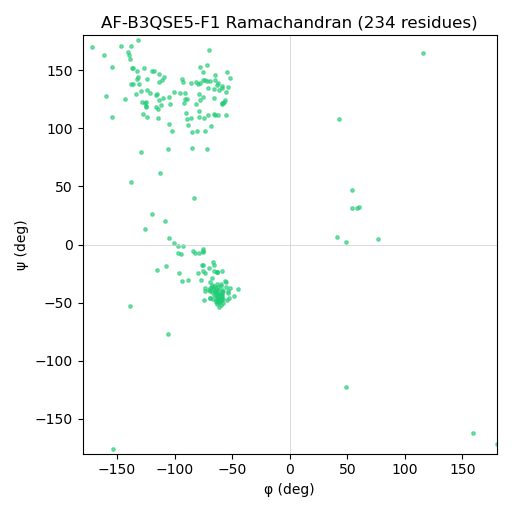1
ATOM 1490 C C . LEU A 1 198 ? -2.998 -1.942 -5.876 1.00 98.00 198 LEU A C 1
ATOM 1492 O O . LEU A 1 198 ? -3.356 -0.930 -6.473 1.00 98.00 198 LEU A O 1
ATOM 1496 N N . LEU A 1 199 ? -2.986 -3.145 -6.460 1.00 97.81 199 LEU A N 1
ATOM 1497 C CA . LEU A 1 199 ? -3.204 -3.344 -7.894 1.00 97.81 199 LEU A CA 1
ATOM 1498 C C . LEU A 1 199 ? -4.591 -2.885 -8.374 1.00 97.81 199 LEU A C 1
ATOM 1500 O O . LEU A 1 199 ? -4.626 -2.147 -9.358 1.00 97.81 199 LEU A O 1
ATOM 1504 N N . PRO A 1 200 ? -5.715 -3.189 -7.689 1.00 95.25 200 PRO A N 1
ATOM 1505 C CA . PRO A 1 200 ? -7.028 -2.706 -8.128 1.00 95.25 200 PRO A CA 1
ATOM 1506 C C . PRO A 1 200 ? -7.107 -1.173 -8.190 1.00 95.25 200 PRO A C 1
ATOM 1508 O O . PRO A 1 200 ? -7.621 -0.607 -9.156 1.00 95.25 200 PRO A O 1
ATOM 1511 N N . ILE A 1 201 ? -6.525 -0.489 -7.198 1.00 95.31 201 ILE A N 1
ATOM 1512 C CA . ILE A 1 201 ? -6.446 0.977 -7.170 1.00 95.31 201 ILE A CA 1
ATOM 1513 C C . ILE A 1 201 ? -5.536 1.478 -8.291 1.00 95.31 201 ILE A C 1
ATOM 1515 O O . ILE A 1 201 ? -5.905 2.398 -9.022 1.00 95.31 201 ILE A O 1
ATOM 1519 N N . ALA A 1 202 ? -4.361 0.864 -8.448 1.00 97.75 202 ALA A N 1
ATOM 1520 C CA . ALA A 1 202 ? -3.393 1.235 -9.470 1.00 97.75 202 ALA A CA 1
ATOM 1521 C C . ALA A 1 202 ? -3.990 1.134 -10.878 1.00 97.75 202 ALA A C 1
ATOM 1523 O O . ALA A 1 202 ? -3.778 2.019 -11.698 1.00 97.75 202 ALA A O 1
ATOM 1524 N N . GLU A 1 203 ? -4.784 0.102 -11.150 1.00 96.44 203 GLU A N 1
ATOM 1525 C CA . GLU A 1 203 ? -5.467 -0.080 -12.429 1.00 96.44 203 GLU A CA 1
ATOM 1526 C C . GLU A 1 203 ? -6.460 1.039 -12.714 1.00 96.44 203 GLU A C 1
ATOM 1528 O O . GLU A 1 203 ? -6.421 1.635 -13.793 1.00 96.44 203 GLU A O 1
ATOM 1533 N N . ARG A 1 204 ? -7.315 1.374 -11.740 1.00 95.25 204 ARG A N 1
ATOM 1534 C CA . ARG A 1 204 ? -8.270 2.480 -11.895 1.00 95.25 204 ARG A CA 1
ATOM 1535 C C . ARG A 1 204 ? -7.551 3.806 -12.132 1.00 95.25 204 ARG A C 1
ATOM 1537 O O . ARG A 1 204 ? -7.917 4.537 -13.051 1.00 95.25 204 ARG A O 1
ATOM 1544 N N . LEU A 1 205 ? -6.497 4.094 -11.365 1.00 96.12 205 LEU A N 1
ATOM 1545 C CA . LEU A 1 205 ? -5.696 5.311 -11.533 1.00 96.12 205 LEU A CA 1
ATOM 1546 C C . LEU A 1 205 ? -4.949 5.332 -12.873 1.00 96.12 205 LEU A C 1
ATOM 1548 O O . LEU A 1 205 ? -4.859 6.387 -13.501 1.00 96.12 205 LEU A O 1
ATOM 1552 N N . PHE A 1 206 ? -4.484 4.180 -13.359 1.00 97.50 206 PHE A N 1
ATOM 1553 C CA . PHE A 1 206 ? -3.866 4.068 -14.676 1.00 97.50 206 PHE A CA 1
ATOM 1554 C C . PHE A 1 206 ? -4.846 4.388 -15.800 1.00 97.50 206 PHE A C 1
ATOM 1556 O O . PHE A 1 206 ? -4.551 5.214 -16.665 1.00 97.50 206 PHE A O 1
ATOM 1563 N N . HIS A 1 207 ? -6.037 3.786 -15.768 1.00 96.69 207 HIS A N 1
ATOM 1564 C CA . HIS A 1 207 ? -7.084 4.059 -16.750 1.00 96.69 207 HIS A CA 1
ATOM 1565 C C . HIS A 1 207 ? -7.547 5.521 -16.713 1.00 96.69 207 HIS A C 1
ATOM 1567 O O . HIS A 1 207 ? -7.780 6.114 -17.766 1.00 96.69 207 HIS A O 1
ATOM 1573 N N . ALA A 1 208 ? -7.604 6.121 -15.522 1.00 96.31 208 ALA A N 1
ATOM 1574 C CA . ALA A 1 208 ? -7.902 7.539 -15.332 1.00 96.31 208 ALA A CA 1
ATOM 1575 C C . ALA A 1 208 ? -6.733 8.479 -15.694 1.00 96.31 208 ALA A C 1
ATOM 1577 O O . ALA A 1 208 ? -6.910 9.696 -15.680 1.00 96.31 208 ALA A O 1
ATOM 1578 N N . LYS A 1 209 ? -5.544 7.942 -16.014 1.00 97.19 209 LYS A N 1
ATOM 1579 C CA . LYS A 1 209 ? -4.295 8.697 -16.229 1.00 97.19 209 LYS A CA 1
ATOM 1580 C C . LYS A 1 209 ? -3.925 9.609 -15.050 1.00 97.19 209 LYS A C 1
ATOM 1582 O O . LYS A 1 209 ? -3.328 10.670 -15.230 1.00 97.19 209 LYS A O 1
ATOM 1587 N N . ALA A 1 210 ? -4.283 9.190 -13.839 1.00 96.12 210 ALA A N 1
ATOM 1588 C CA . ALA A 1 210 ? -3.990 9.884 -12.595 1.00 96.12 210 ALA A CA 1
ATOM 1589 C C . ALA A 1 210 ? -2.587 9.494 -12.107 1.00 96.12 210 ALA A C 1
ATOM 1591 O O . ALA A 1 210 ? -2.413 8.587 -11.292 1.00 96.12 210 ALA A O 1
ATOM 1592 N N . PHE A 1 211 ? -1.576 10.167 -12.656 1.00 97.56 211 PHE A N 1
ATOM 1593 C CA . PHE A 1 211 ? -0.165 9.892 -12.388 1.00 97.56 211 PHE A CA 1
ATOM 1594 C C . PHE A 1 211 ? 0.476 10.991 -11.549 1.00 97.56 211 PHE A C 1
ATOM 1596 O O . PHE A 1 211 ? 0.181 12.175 -11.717 1.00 97.56 211 PHE A O 1
ATOM 1603 N N . ALA A 1 212 ? 1.395 10.603 -10.669 1.00 95.69 212 ALA A N 1
ATOM 1604 C CA . ALA A 1 212 ? 2.188 11.551 -9.906 1.00 95.69 212 ALA A CA 1
ATOM 1605 C C . ALA A 1 212 ? 3.318 12.135 -10.780 1.00 95.69 212 ALA A C 1
ATOM 1607 O O . ALA A 1 212 ? 3.985 11.386 -11.503 1.00 95.69 212 ALA A O 1
ATOM 1608 N N . PRO A 1 213 ? 3.599 13.448 -10.694 1.00 95.06 213 PRO A N 1
ATOM 1609 C CA . PRO A 1 213 ? 4.775 14.032 -11.328 1.00 95.06 213 PRO A CA 1
ATOM 1610 C C . PRO A 1 213 ? 6.044 13.482 -10.662 1.00 95.06 213 PRO A C 1
ATOM 1612 O O . PRO A 1 213 ? 6.319 13.774 -9.502 1.00 95.06 213 PRO A O 1
ATOM 1615 N N . ILE A 1 214 ? 6.838 12.689 -11.390 1.00 94.69 214 ILE A N 1
ATOM 1616 C CA . ILE A 1 214 ? 7.996 11.955 -10.838 1.00 94.69 214 ILE A CA 1
ATOM 1617 C C . ILE A 1 214 ? 8.967 12.885 -10.093 1.00 94.69 214 ILE A C 1
ATOM 1619 O O . ILE A 1 214 ? 9.447 12.537 -9.012 1.00 94.69 214 ILE A O 1
ATOM 1623 N N . ASN A 1 215 ? 9.239 14.076 -10.633 1.00 92.25 215 ASN A N 1
ATOM 1624 C CA . ASN A 1 215 ? 10.188 15.025 -10.043 1.00 92.25 215 ASN A CA 1
ATOM 1625 C C . ASN A 1 215 ? 9.718 15.544 -8.678 1.00 92.25 215 ASN A C 1
ATOM 1627 O O . ASN A 1 215 ? 10.517 15.566 -7.739 1.00 92.25 215 ASN A O 1
ATOM 1631 N N . ASP A 1 216 ? 8.422 15.821 -8.543 1.00 92.38 216 ASP A N 1
ATOM 1632 C CA . ASP A 1 216 ? 7.827 16.424 -7.344 1.00 92.38 216 ASP A CA 1
ATOM 1633 C C . ASP A 1 216 ? 7.215 15.385 -6.392 1.00 92.38 216 ASP A C 1
ATOM 1635 O O . ASP A 1 216 ? 6.835 15.710 -5.269 1.00 92.38 216 ASP A O 1
ATOM 1639 N N . ALA A 1 217 ? 7.153 14.116 -6.809 1.00 93.38 217 ALA A N 1
ATOM 1640 C CA . ALA A 1 217 ? 6.661 13.019 -5.989 1.00 93.38 217 ALA A CA 1
ATOM 1641 C C . ALA A 1 217 ? 7.490 12.874 -4.701 1.00 93.38 217 ALA A C 1
ATOM 1643 O O . ALA A 1 217 ? 8.710 12.649 -4.734 1.00 93.38 217 ALA A O 1
ATOM 1644 N N . VAL A 1 218 ? 6.798 12.978 -3.567 1.00 93.81 218 VAL A N 1
ATOM 1645 C CA . VAL A 1 218 ? 7.319 12.825 -2.203 1.00 93.81 218 VAL A CA 1
ATOM 1646 C C . VAL A 1 218 ? 6.332 12.002 -1.374 1.00 93.81 218 VAL A C 1
ATOM 1648 O O . VAL A 1 218 ? 5.140 12.038 -1.670 1.00 93.81 218 VAL A O 1
ATOM 1651 N N . PRO A 1 219 ? 6.780 11.261 -0.341 1.00 93.06 219 PRO A N 1
ATOM 1652 C CA . PRO A 1 219 ? 5.859 10.532 0.525 1.00 93.06 219 PRO A CA 1
ATOM 1653 C C . PRO A 1 219 ? 4.784 11.443 1.130 1.00 93.06 219 PRO A C 1
ATOM 1655 O O . PRO A 1 219 ? 5.041 12.613 1.419 1.00 93.06 219 PRO A O 1
ATOM 1658 N N . LEU A 1 220 ? 3.599 10.887 1.362 1.00 88.81 220 LEU A N 1
ATOM 1659 C CA . LEU A 1 220 ? 2.491 11.568 2.012 1.00 88.81 220 LEU A CA 1
ATOM 1660 C C . LEU A 1 220 ? 2.781 11.691 3.514 1.00 88.81 220 LEU A C 1
ATOM 1662 O O . LEU A 1 220 ? 2.578 10.753 4.289 1.00 88.81 220 LEU A O 1
ATOM 1666 N N . TYR A 1 221 ? 3.276 12.858 3.921 1.00 82.69 221 TYR A N 1
ATOM 1667 C CA . TYR A 1 221 ? 3.450 13.215 5.325 1.00 82.69 221 TYR A CA 1
ATOM 1668 C C . TYR A 1 221 ? 2.169 13.876 5.838 1.00 82.69 221 TYR A C 1
ATOM 1670 O O . TYR A 1 221 ? 1.868 15.008 5.479 1.00 82.69 221 TYR A O 1
ATOM 1678 N N . LEU A 1 222 ? 1.416 13.170 6.684 1.00 78.06 222 LEU A N 1
ATOM 1679 C CA . LEU A 1 222 ? 0.179 13.691 7.285 1.00 78.06 222 LEU A CA 1
ATOM 1680 C C . LEU A 1 222 ? 0.426 14.574 8.520 1.00 78.06 222 LEU A C 1
ATOM 1682 O O . LEU A 1 222 ? -0.506 15.178 9.039 1.00 78.06 222 LEU A O 1
ATOM 1686 N N . LYS A 1 223 ? 1.673 14.651 8.997 1.00 70.25 223 LYS A N 1
ATOM 1687 C CA . LYS A 1 223 ? 2.081 15.520 10.101 1.00 70.25 223 LYS A CA 1
ATOM 1688 C C . LYS A 1 223 ? 3.328 16.307 9.719 1.00 70.25 223 LYS A C 1
ATOM 1690 O O . LYS A 1 223 ? 4.268 15.743 9.152 1.00 70.25 223 LYS A O 1
ATOM 1695 N N . GLU A 1 224 ? 3.355 17.587 10.075 1.00 60.06 224 GLU A N 1
ATOM 1696 C CA . GLU A 1 224 ? 4.566 18.394 9.971 1.00 60.06 224 GLU A CA 1
ATOM 1697 C C . GLU A 1 224 ? 5.652 17.879 10.922 1.00 60.06 224 GLU A C 1
ATOM 1699 O O . GLU A 1 224 ? 5.400 17.437 12.047 1.00 60.06 224 GLU A O 1
ATOM 1704 N N . PHE A 1 225 ? 6.898 17.912 10.459 1.00 61.50 225 PHE A N 1
ATOM 1705 C CA . PHE A 1 225 ? 8.027 17.544 11.296 1.00 61.50 225 PHE A CA 1
ATOM 1706 C C . PHE A 1 225 ? 8.265 18.620 12.361 1.00 61.50 225 PHE A C 1
ATOM 1708 O O . PHE A 1 225 ? 8.739 19.713 12.060 1.00 61.50 225 PHE A O 1
ATOM 1715 N N . GLU A 1 226 ? 8.010 18.287 13.624 1.00 58.22 226 GLU A N 1
ATOM 1716 C CA . GLU A 1 226 ? 8.412 19.121 14.757 1.00 58.22 226 GLU A CA 1
ATOM 1717 C C . GLU A 1 226 ? 9.851 18.790 15.172 1.00 58.22 226 GLU A C 1
ATOM 1719 O O . GLU A 1 226 ? 10.137 17.729 15.741 1.00 58.22 226 GLU A O 1
ATOM 1724 N N . ALA A 1 227 ? 10.777 19.714 14.903 1.00 53.03 227 ALA A N 1
ATOM 1725 C CA . ALA A 1 227 ? 12.158 19.593 15.347 1.00 53.03 227 ALA A CA 1
ATOM 1726 C C . ALA A 1 227 ? 12.225 19.634 16.882 1.00 53.03 227 ALA A C 1
ATOM 1728 O O . ALA A 1 227 ? 12.001 20.669 17.510 1.00 53.03 227 ALA A O 1
ATOM 1729 N N . LYS A 1 228 ? 12.574 18.509 17.513 1.00 57.38 228 LYS A N 1
ATOM 1730 C CA . LYS A 1 228 ? 12.876 18.500 18.947 1.00 57.38 228 LYS A CA 1
ATOM 1731 C C . LYS A 1 228 ? 14.248 19.121 19.179 1.00 57.38 228 LYS A C 1
ATOM 1733 O O . LYS A 1 228 ? 15.237 18.674 18.600 1.00 57.38 228 LYS A O 1
ATOM 1738 N N . VAL A 1 229 ? 14.315 20.110 20.069 1.00 64.88 229 VAL A N 1
ATOM 1739 C CA . VAL A 1 229 ? 15.585 20.690 20.519 1.00 64.88 229 VAL A CA 1
ATOM 1740 C C . VAL A 1 229 ? 16.436 19.577 21.135 1.00 64.88 229 VAL A C 1
ATOM 1742 O O . VAL A 1 229 ? 16.013 18.905 22.080 1.00 64.88 229 VAL A O 1
ATOM 1745 N N . SER A 1 230 ? 17.626 19.352 20.574 1.00 59.94 230 SER A N 1
ATOM 1746 C CA . SER A 1 230 ? 18.578 18.382 21.113 1.00 59.94 230 SER A CA 1
ATOM 1747 C C . SER A 1 230 ? 18.920 18.752 22.556 1.00 59.94 230 SER A C 1
ATOM 1749 O O . SER A 1 230 ? 19.445 19.830 22.813 1.00 59.94 230 SER A O 1
ATOM 1751 N N . LYS A 1 231 ? 18.676 17.835 23.502 1.00 67.06 231 LYS A N 1
ATOM 1752 C CA . LYS A 1 231 ? 19.184 17.953 24.882 1.00 67.06 231 LYS A CA 1
ATOM 1753 C C . LYS A 1 231 ? 20.679 17.628 24.992 1.00 67.06 231 LYS A C 1
ATOM 1755 O O . LYS A 1 231 ? 21.243 17.733 26.075 1.00 67.06 231 LYS A O 1
ATOM 1760 N N . LYS A 1 232 ? 21.312 17.186 23.900 1.00 62.31 232 LYS A N 1
ATOM 1761 C CA . LYS A 1 232 ? 22.753 16.937 23.848 1.00 62.31 232 LYS A CA 1
ATOM 1762 C C . LYS A 1 232 ? 23.461 18.217 23.431 1.00 62.31 232 LYS A C 1
ATOM 1764 O O . LYS A 1 232 ? 23.147 18.766 22.373 1.00 62.31 232 LYS A O 1
ATOM 1769 N N . THR A 1 233 ? 24.416 18.648 24.249 1.00 61.72 233 THR A N 1
ATOM 1770 C CA . THR A 1 233 ? 25.386 19.683 23.894 1.00 61.72 233 THR A CA 1
ATOM 1771 C C . THR A 1 233 ? 26.117 19.219 22.631 1.00 61.72 233 THR A C 1
ATOM 1773 O O . THR A 1 233 ? 26.654 18.111 22.647 1.00 61.72 233 THR A O 1
ATOM 1776 N N . PRO A 1 234 ? 26.107 19.985 21.524 1.00 64.94 234 PRO A N 1
ATOM 1777 C CA . PRO A 1 234 ? 26.598 19.479 20.244 1.00 64.94 234 PRO A CA 1
ATOM 1778 C C . PRO A 1 234 ? 28.087 19.125 20.249 1.00 64.94 234 PRO A C 1
ATOM 1780 O O . PRO A 1 234 ? 28.496 18.297 19.448 1.00 64.94 234 PRO A O 1
ATOM 1783 N N . PHE A 1 235 ? 28.879 19.710 21.150 1.00 64.25 235 PHE A N 1
ATOM 1784 C CA . PHE A 1 235 ? 30.310 19.457 21.279 1.00 64.25 235 PHE A CA 1
ATOM 1785 C C . PHE A 1 235 ? 30.738 19.766 22.720 1.00 64.25 235 PHE A C 1
ATOM 1787 O O . PHE A 1 235 ? 30.725 20.930 23.121 1.00 64.25 235 PHE A O 1
ATOM 1794 N N . VAL A 1 236 ? 31.072 18.734 23.496 1.00 56.00 236 VAL A N 1
ATOM 1795 C CA . VAL A 1 236 ? 31.973 18.806 24.660 1.00 56.00 236 VAL A CA 1
ATOM 1796 C C . VAL A 1 236 ? 32.922 17.628 24.545 1.00 56.00 236 VAL A C 1
ATOM 1798 O O . VAL A 1 236 ? 32.409 16.520 24.265 1.00 56.00 236 VAL A O 1
#

Solvent-accessible surface area (backbone atoms only — not comparable to full-atom values): 13339 Å² total; per-residue (Å²): 114,28,38,41,24,37,24,36,34,52,78,58,35,23,32,16,26,38,61,57,90,79,64,27,72,45,68,48,93,53,65,94,39,50,79,76,42,51,62,58,48,48,54,52,25,29,57,74,49,74,46,59,78,83,66,46,59,31,41,31,35,46,28,22,62,49,38,72,67,40,35,51,48,50,50,54,50,50,42,52,49,24,63,75,59,74,28,52,36,32,71,38,50,31,48,59,40,45,40,61,56,39,59,84,76,48,85,49,48,26,34,36,15,40,43,75,72,56,96,68,29,26,40,33,28,43,33,56,61,72,96,72,74,103,62,99,67,85,76,59,70,71,56,73,48,75,41,43,56,70,59,51,52,50,55,50,49,68,75,44,71,92,51,35,33,30,39,33,21,70,73,46,66,83,76,35,78,87,55,76,75,51,90,49,37,44,79,42,71,37,82,81,63,46,12,64,46,44,46,70,57,44,50,55,31,56,76,69,66,58,58,48,58,64,89,77,62,68,67,48,72,93,64,84,88,77,83,74,81,72,88,64,74,94,79,128

Nearest PDB structures (foldseek):
  4wq5-assembly2_C  TM=8.525E-01  e=2.524E-20  Escherichia coli K-12
  2gel-assembly1_A  TM=8.610E-01  e=5.685E-20  Salmonella enterica subsp. enterica serovar Typhimurium str. LT2
  6z81-assembly2_D  TM=8.477E-01  e=9.369E-20  Escherichia coli
  5br9-assembly3_E  TM=8.452E-01  e=4.753E-19  Pseudomonas aeruginosa PAO1
  4y0w-assembly1_C-2  TM=8.390E-01  e=1.658E-18  Pseudomonas aeruginosa PAO579

Mean predicted aligned error: 6.33 Å

Radius of gyration: 18.6 Å; Cα contacts (8 Å, |Δi|>4): 443; chains: 1; bounding box: 57×36×48 Å